Protein AF-A0A9W7AFQ3-F1 (afdb_monomer)

Foldseek 3Di:
DPDDPPPPVVVVVVVVVPPDDDDPDDDDDDDDDDDDPPPDDDDDPDDDDDDDDDDDPDDDDCDDCPDDPPPPFWKWKKKFKWKWKWWKAQFQQDQLVPVPSNVLLQVLLFQLLVVQLPFPAPKGKAWQDWQNHGPPDRDDGDRDGGIMIIIIIIGIDIDGDDDPVSVVVVVVRVVSSLVSSLVCLVVVSSLVSSLVSQVVSDDPSNVRSVPMHIDNVPTDRIDGDDIDTDPRPDPPPPDPPPPPDDDPDDDDDDDDDDDDDDDDDDDDDDPPDPPPPPVVVVVVVVVVVVVVVVVPPDDPPDDDDDD

Nearest PDB structures (foldseek):
  5i4m-assembly1_B  TM=3.375E-01  e=8.933E-02  Burkholderia vietnamiensis G4
  1z2l-assembly1_B  TM=3.544E-01  e=1.129E-01  Escherichia coli K-12
  4pxd-assembly1_B  TM=3.258E-01  e=1.129E-01  Escherichia coli K-12
  4ill-assembly1_B  TM=3.824E-01  e=5.353E+00  Saccharolobus solfataricus P2
  4ilm-assembly1_B  TM=2.603E-01  e=1.170E+00  Saccharolobus solfataricus P2

Organism: NCBI:txid2557542

Solvent-accessible surface area (backbone atoms only — not comparable to full-atom values): 19842 Å² total; per-residue (Å²): 143,87,87,78,76,75,74,69,63,59,62,64,56,59,59,66,72,75,76,78,85,82,82,92,72,95,70,93,72,94,74,89,80,82,85,80,84,79,82,78,78,87,75,87,80,84,72,84,82,76,74,86,78,86,68,84,84,74,76,84,78,86,68,82,83,72,80,74,78,75,77,78,82,54,55,47,45,42,42,40,44,33,54,37,45,44,27,34,31,68,40,59,66,68,58,41,88,40,60,65,64,42,49,53,51,52,50,23,48,35,50,4,51,50,64,34,26,76,64,91,71,58,69,47,57,44,72,45,24,54,62,82,39,49,63,86,65,71,79,75,77,57,90,46,80,62,29,39,36,32,30,33,40,38,40,49,46,78,41,74,71,84,64,78,59,57,59,53,52,47,53,49,50,54,49,46,36,51,52,30,40,52,49,20,51,74,74,44,42,34,44,52,33,29,36,48,36,17,52,73,73,33,76,72,50,32,68,38,40,72,62,41,39,70,43,65,86,64,51,54,85,57,60,84,75,52,74,56,81,65,66,79,73,69,75,77,70,76,75,76,77,75,80,92,67,83,81,90,71,82,86,80,92,83,80,93,73,92,77,85,86,82,86,83,80,83,82,83,77,89,89,80,82,78,71,74,68,64,58,55,54,56,56,49,52,53,51,50,50,56,56,51,63,69,63,70,73,71,78,82,82,78,81,80,77,93,128

Secondary structure (DSSP, 8-state):
---SSSSSHHHHHHHHTTS--------------------------------------PPP-------------PEEEEEEEEEEEEEEES-----TT-HHHHHHHHHHHHHHHHHHH---SEEEEEEEEETTEETT--------SSEEEEEEEEEEEEEES-STHHHHHHHHHHHHHHHHHHHHHHHTHHHHHHHHHHHHH-THHHHHHTT-EEEEEEEEPPP--EEE---------PPP---------PPPP-------------------SSSTTHHHHHHHHHHHHHHHHHHH-------PPP-

Mean predicted aligned error: 18.17 Å

Structure (mmCIF, N/CA/C/O backbone):
data_AF-A0A9W7AFQ3-F1
#
_entry.id   AF-A0A9W7AFQ3-F1
#
loop_
_atom_site.group_PDB
_atom_site.id
_atom_site.type_symbol
_atom_site.label_atom_id
_atom_site.label_alt_id
_atom_site.label_comp_id
_atom_site.label_asym_id
_atom_site.label_entity_id
_atom_site.label_seq_id
_atom_site.pdbx_PDB_ins_code
_atom_site.Cartn_x
_atom_site.Cartn_y
_atom_site.Cartn_z
_atom_site.occupancy
_atom_site.B_iso_or_equiv
_atom_site.auth_seq_id
_atom_site.auth_comp_id
_atom_site.auth_asym_id
_atom_site.auth_atom_id
_atom_site.pdbx_PDB_model_num
ATOM 1 N N . MET A 1 1 ? 46.287 4.941 -4.099 1.00 50.75 1 MET A N 1
ATOM 2 C CA . MET A 1 1 ? 45.241 4.095 -3.485 1.00 50.75 1 MET A CA 1
ATOM 3 C C . MET A 1 1 ? 45.452 4.069 -1.973 1.00 50.75 1 MET A C 1
ATOM 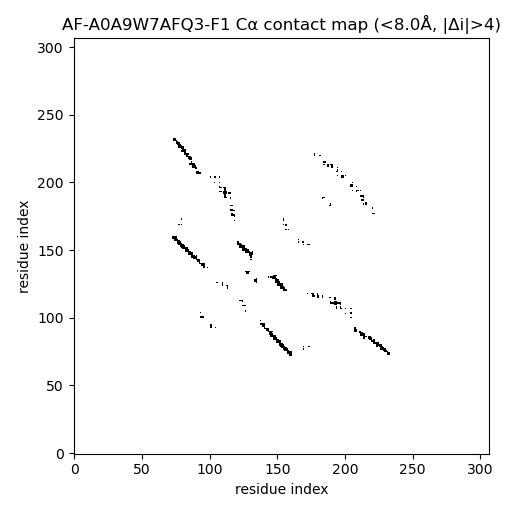5 O O . MET A 1 1 ? 46.112 3.172 -1.477 1.00 50.75 1 MET A 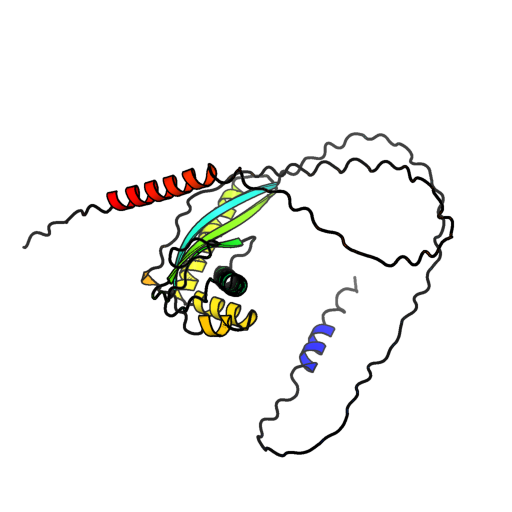O 1
ATOM 9 N N . SER A 1 2 ? 45.009 5.108 -1.258 1.00 55.31 2 SER A N 1
ATOM 10 C CA . SER A 1 2 ? 45.008 5.176 0.216 1.00 55.31 2 SER A CA 1
ATOM 11 C C . SER A 1 2 ? 44.260 6.445 0.635 1.00 55.31 2 SER A C 1
ATOM 13 O O . SER A 1 2 ? 44.888 7.467 0.892 1.00 55.31 2 SER A O 1
ATOM 15 N N . GLY A 1 3 ? 42.925 6.423 0.603 1.00 47.44 3 GLY A N 1
ATOM 16 C CA . GLY A 1 3 ? 42.141 7.625 0.920 1.00 47.44 3 GLY A CA 1
ATOM 17 C C . GLY A 1 3 ? 40.633 7.445 1.092 1.00 47.44 3 GLY A C 1
ATOM 18 O O . GLY A 1 3 ? 39.923 8.433 0.997 1.00 47.44 3 GLY A O 1
ATOM 19 N N . VAL A 1 4 ? 40.128 6.224 1.314 1.00 51.84 4 VAL A N 1
ATOM 20 C CA . VAL A 1 4 ? 38.669 5.974 1.445 1.00 51.84 4 VAL A CA 1
ATOM 21 C C . VAL A 1 4 ? 38.304 5.214 2.735 1.00 51.84 4 VAL A C 1
ATOM 23 O O . VAL A 1 4 ? 37.139 4.966 2.998 1.00 51.84 4 VAL A O 1
ATOM 26 N N . GLN A 1 5 ? 39.265 4.880 3.607 1.00 46.31 5 GLN A N 1
ATOM 27 C CA . GLN A 1 5 ? 38.970 4.150 4.858 1.00 46.31 5 GLN A CA 1
ATOM 28 C C . GLN A 1 5 ? 38.803 5.030 6.109 1.00 46.31 5 GLN A C 1
ATOM 30 O O . GLN A 1 5 ? 38.572 4.499 7.190 1.00 46.31 5 GLN A O 1
ATOM 35 N N . GLN A 1 6 ? 38.889 6.359 5.994 1.00 50.09 6 GLN A N 1
ATOM 36 C CA . GLN A 1 6 ? 38.849 7.239 7.171 1.00 50.09 6 GLN A CA 1
ATOM 37 C C . GLN A 1 6 ? 37.419 7.509 7.686 1.00 50.09 6 GLN A C 1
ATOM 39 O O . GLN A 1 6 ? 37.257 7.810 8.859 1.00 50.09 6 GLN 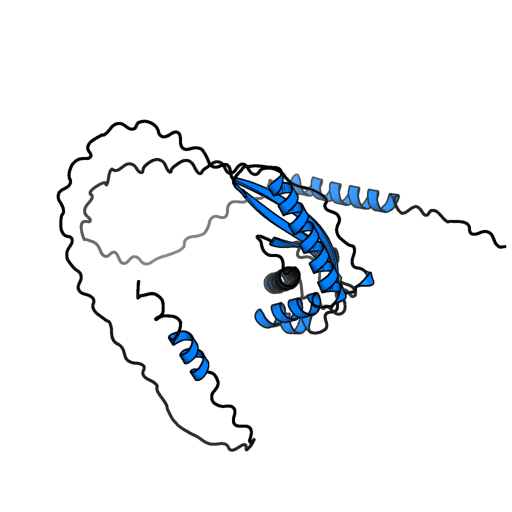A O 1
ATOM 44 N N . THR A 1 7 ? 36.376 7.366 6.861 1.00 52.00 7 THR A N 1
ATOM 45 C CA . THR A 1 7 ? 35.006 7.789 7.222 1.00 52.00 7 THR A CA 1
ATOM 46 C C . THR A 1 7 ? 34.173 6.724 7.942 1.00 52.00 7 THR A C 1
ATOM 48 O O . THR A 1 7 ? 33.121 7.041 8.487 1.00 52.00 7 THR A O 1
ATOM 51 N N . CYS A 1 8 ? 34.627 5.467 7.995 1.00 47.56 8 CYS A N 1
ATOM 52 C CA . CYS A 1 8 ? 33.878 4.393 8.663 1.00 47.56 8 CYS A CA 1
ATOM 53 C C . CYS A 1 8 ? 34.215 4.231 10.157 1.00 47.56 8 CYS A C 1
ATOM 55 O O . CYS A 1 8 ? 33.421 3.643 10.887 1.00 47.56 8 CYS A O 1
ATOM 57 N N . SER A 1 9 ? 35.345 4.764 10.640 1.00 54.25 9 SER A N 1
ATOM 58 C CA . SER A 1 9 ? 35.701 4.682 12.070 1.00 54.25 9 SER A CA 1
ATOM 59 C C . SER A 1 9 ? 34.926 5.670 12.950 1.00 54.25 9 SER A C 1
ATOM 61 O O . SER A 1 9 ? 34.730 5.394 14.132 1.00 54.25 9 SER A O 1
ATOM 63 N N . ASP A 1 10 ? 34.427 6.774 12.389 1.00 52.88 10 ASP A N 1
ATOM 64 C CA . ASP A 1 10 ? 33.802 7.844 13.182 1.00 52.88 10 ASP A CA 1
ATOM 65 C C . ASP A 1 10 ? 32.319 7.579 13.510 1.00 52.88 10 ASP A C 1
ATOM 67 O O . ASP A 1 10 ? 31.822 8.015 14.548 1.00 52.88 10 ASP A O 1
ATOM 71 N N . MET A 1 11 ? 31.618 6.764 12.714 1.00 55.41 11 MET A N 1
ATOM 72 C CA . MET A 1 11 ? 30.225 6.369 12.999 1.00 55.41 11 MET A CA 1
ATOM 73 C C . MET A 1 11 ? 30.112 5.363 14.159 1.00 55.41 11 MET A C 1
ATOM 75 O O . MET A 1 11 ? 29.107 5.342 14.870 1.00 55.41 11 MET A O 1
ATOM 79 N N . ALA A 1 12 ? 31.150 4.556 14.406 1.00 54.97 12 ALA A N 1
ATOM 80 C CA . ALA A 1 12 ? 31.179 3.630 15.540 1.00 54.97 12 ALA A CA 1
ATOM 81 C C . ALA A 1 12 ? 31.393 4.353 16.885 1.00 54.97 12 ALA A C 1
ATOM 83 O O . ALA A 1 12 ? 30.902 3.894 17.915 1.00 54.97 12 ALA A O 1
ATOM 84 N N . ALA A 1 13 ? 32.074 5.504 16.879 1.00 55.53 13 ALA A N 1
ATOM 85 C CA . ALA A 1 13 ? 32.274 6.321 18.075 1.00 55.53 13 ALA A CA 1
ATOM 86 C C . ALA A 1 13 ? 31.006 7.096 18.474 1.00 55.53 13 ALA A C 1
ATOM 88 O O . ALA A 1 13 ? 30.752 7.281 19.663 1.00 55.53 13 ALA A O 1
ATOM 89 N N . LEU A 1 14 ? 30.169 7.489 17.506 1.00 54.78 14 LEU A N 1
ATOM 90 C CA . LEU A 1 14 ? 28.941 8.239 17.785 1.00 54.78 14 LEU A CA 1
ATOM 91 C C . LEU A 1 14 ? 27.868 7.382 18.481 1.00 54.78 14 LEU A C 1
ATOM 93 O O . LEU A 1 14 ? 27.135 7.882 19.332 1.00 54.78 14 LEU A O 1
ATOM 97 N N . ARG A 1 15 ? 27.821 6.074 18.188 1.00 53.78 15 ARG A N 1
ATOM 98 C CA . ARG A 1 15 ? 26.884 5.139 18.836 1.00 53.78 15 ARG A CA 1
ATOM 99 C C . ARG A 1 15 ? 27.228 4.879 20.308 1.00 53.78 15 ARG A C 1
ATOM 101 O O . ARG A 1 15 ? 26.326 4.715 21.120 1.00 53.78 15 ARG A O 1
ATOM 108 N N . ALA A 1 16 ? 28.510 4.933 20.673 1.00 55.75 16 ALA A N 1
ATOM 109 C CA . ALA A 1 16 ? 28.955 4.750 22.056 1.00 55.75 16 ALA A CA 1
ATOM 110 C C . ALA A 1 16 ? 28.610 5.936 22.982 1.00 55.75 16 ALA A C 1
ATOM 112 O O . ALA A 1 16 ? 28.596 5.770 24.199 1.00 55.75 16 ALA A O 1
ATOM 113 N N . CYS A 1 17 ? 28.297 7.116 22.436 1.00 54.66 17 CYS A N 1
ATOM 114 C CA . CYS A 1 17 ? 27.925 8.285 23.240 1.00 54.66 17 CYS A CA 1
ATOM 115 C C . CYS A 1 17 ? 26.447 8.305 23.669 1.00 54.66 17 CYS A C 1
ATOM 117 O O . CYS A 1 17 ? 26.104 9.071 24.563 1.00 54.66 17 CYS A O 1
ATOM 119 N N . MET A 1 18 ? 25.578 7.480 23.071 1.00 58.44 18 MET A N 1
ATOM 120 C CA . MET A 1 18 ? 24.132 7.484 23.364 1.00 58.44 18 MET A CA 1
ATOM 121 C C . MET A 1 18 ? 23.670 6.321 24.263 1.00 58.44 18 MET A C 1
ATOM 123 O O . MET A 1 18 ? 22.538 6.336 24.731 1.00 58.44 18 MET A O 1
ATOM 127 N N . GLU A 1 19 ? 24.526 5.335 24.562 1.00 57.75 19 GLU A N 1
ATOM 128 C CA . GLU A 1 19 ? 24.161 4.135 25.349 1.00 57.75 19 GLU A CA 1
ATOM 129 C C . GLU A 1 19 ? 24.582 4.180 26.834 1.00 57.75 19 GLU A C 1
ATOM 131 O O . GLU A 1 19 ? 24.614 3.155 27.513 1.00 57.75 19 GLU A O 1
ATOM 136 N N . GLY A 1 20 ? 24.887 5.357 27.389 1.00 53.19 20 GLY A N 1
ATOM 137 C CA . GLY A 1 20 ? 25.374 5.481 28.766 1.00 53.19 20 GLY A CA 1
ATOM 138 C C . GLY A 1 20 ? 24.516 6.358 29.673 1.00 53.19 20 GLY A C 1
ATOM 139 O O . GLY A 1 20 ? 24.853 7.525 29.822 1.00 53.19 20 GLY A O 1
ATOM 140 N N . ALA A 1 21 ? 23.474 5.790 30.299 1.00 56.78 21 ALA A N 1
ATOM 141 C CA . ALA A 1 21 ? 23.084 6.000 31.713 1.00 56.78 21 ALA A CA 1
ATOM 142 C C . ALA A 1 21 ? 21.614 5.603 31.965 1.00 56.78 21 ALA A C 1
ATOM 144 O O . ALA A 1 21 ? 20.723 6.446 32.037 1.00 56.78 21 ALA A O 1
ATOM 145 N N . GLY A 1 22 ? 21.360 4.304 32.131 1.00 52.75 22 GLY A N 1
ATOM 146 C CA . GLY A 1 22 ? 20.159 3.809 32.802 1.00 52.75 22 GLY A CA 1
ATOM 147 C C . GLY A 1 22 ? 20.558 3.217 34.148 1.00 52.75 22 GLY A C 1
ATOM 148 O O . GLY A 1 22 ? 20.989 2.068 34.193 1.00 52.75 22 GLY A O 1
ATOM 149 N N . ASP A 1 23 ? 20.464 4.007 35.218 1.00 57.84 23 ASP A N 1
ATOM 150 C CA . ASP A 1 23 ? 20.592 3.545 36.605 1.00 57.84 23 ASP A CA 1
ATOM 151 C C . ASP A 1 23 ? 19.327 2.750 36.996 1.00 57.84 23 ASP A C 1
ATOM 153 O O . ASP A 1 23 ? 18.227 3.305 36.935 1.00 57.84 23 ASP A O 1
ATOM 157 N N . PRO A 1 24 ? 19.427 1.465 37.391 1.00 61.12 24 PRO A N 1
ATOM 158 C CA . PRO A 1 24 ? 18.269 0.634 37.707 1.00 61.12 24 PRO A CA 1
ATOM 159 C C . PRO A 1 24 ? 17.970 0.542 39.211 1.00 61.12 24 PRO A C 1
ATOM 161 O O . PRO A 1 24 ? 17.465 -0.486 39.651 1.00 61.12 24 PRO A O 1
ATOM 164 N N . ASP A 1 25 ? 18.255 1.573 40.009 1.00 55.72 25 ASP A N 1
ATOM 165 C CA . ASP A 1 25 ? 17.850 1.584 41.419 1.00 55.72 25 ASP A CA 1
ATOM 166 C C . ASP A 1 25 ? 16.997 2.811 41.735 1.00 55.72 25 ASP A C 1
ATOM 168 O O . ASP A 1 25 ? 17.459 3.942 41.881 1.00 55.72 25 ASP A O 1
ATOM 172 N N . GLY A 1 26 ? 15.692 2.555 41.824 1.00 56.16 26 GLY A N 1
ATOM 173 C CA . GLY A 1 26 ? 14.700 3.525 42.239 1.00 56.16 26 GLY A CA 1
ATOM 174 C C . GLY A 1 26 ? 14.913 3.950 43.686 1.00 56.16 26 GLY A C 1
ATOM 175 O O . GLY A 1 26 ? 14.593 3.212 44.615 1.00 56.16 26 GLY A O 1
ATOM 176 N N . THR A 1 27 ? 15.342 5.193 43.871 1.00 49.66 27 THR A N 1
ATOM 177 C CA . THR A 1 27 ? 15.095 5.953 45.095 1.00 49.66 27 THR A CA 1
ATOM 178 C C . THR A 1 27 ? 14.724 7.379 44.718 1.00 49.66 27 THR A C 1
ATOM 180 O O . THR A 1 27 ? 15.533 8.125 44.176 1.00 49.66 27 THR A O 1
ATOM 183 N N . THR A 1 28 ? 13.474 7.743 44.993 1.00 59.03 28 THR A N 1
ATOM 184 C CA . THR A 1 28 ? 12.998 9.126 45.015 1.00 59.03 28 THR A CA 1
ATOM 185 C C . THR A 1 28 ? 13.792 9.917 46.045 1.00 59.03 28 THR A C 1
ATOM 187 O O . THR A 1 28 ? 13.749 9.558 47.222 1.00 59.03 28 THR A O 1
ATOM 190 N N . ASP A 1 29 ? 14.427 11.011 45.641 1.00 41.16 29 ASP A N 1
ATOM 191 C CA . ASP A 1 29 ? 14.649 12.118 46.564 1.00 41.16 29 ASP A CA 1
ATOM 192 C C . ASP A 1 29 ? 14.631 13.451 45.817 1.00 41.16 29 ASP A C 1
ATOM 194 O O . ASP A 1 29 ? 15.338 13.678 44.833 1.00 41.16 29 ASP A O 1
ATOM 198 N N . GLU A 1 30 ? 13.745 14.321 46.284 1.00 59.12 30 GLU A N 1
ATOM 199 C CA . GLU A 1 30 ? 13.685 15.720 45.911 1.00 59.12 30 GLU A CA 1
ATOM 200 C C . GLU A 1 30 ? 14.984 16.384 46.372 1.00 59.12 30 GLU A C 1
ATOM 202 O O . GLU A 1 30 ? 15.292 16.343 47.558 1.00 59.12 30 GLU A O 1
ATOM 207 N N . THR A 1 31 ? 15.747 17.004 45.469 1.00 51.41 31 THR A N 1
ATOM 208 C CA . THR A 1 31 ? 16.372 18.331 45.645 1.00 51.41 31 THR A CA 1
ATOM 209 C C . THR A 1 31 ? 17.438 18.606 44.580 1.00 51.41 31 THR A C 1
ATOM 211 O O . THR A 1 31 ? 18.456 17.938 44.483 1.00 51.41 31 THR A O 1
ATOM 214 N N . ASN A 1 32 ? 17.223 19.703 43.851 1.00 57.34 32 ASN A N 1
ATOM 215 C CA . ASN A 1 32 ? 18.206 20.775 43.701 1.00 57.34 32 ASN A CA 1
ATOM 216 C C . ASN A 1 32 ? 19.629 20.379 43.257 1.00 57.34 32 ASN A C 1
ATOM 218 O O . ASN A 1 32 ? 20.500 20.198 44.102 1.00 57.34 32 ASN A O 1
ATOM 222 N N . PHE A 1 33 ? 19.919 20.439 41.954 1.00 44.12 33 PHE A N 1
ATOM 223 C CA . PHE A 1 33 ? 21.273 20.776 41.505 1.00 44.12 33 PHE A CA 1
ATOM 224 C C . PHE A 1 33 ? 21.257 21.616 40.222 1.00 44.12 33 PHE A C 1
ATOM 226 O O . PHE A 1 33 ? 21.091 21.138 39.107 1.00 44.12 33 PHE A O 1
ATOM 233 N N . LEU A 1 34 ? 21.353 22.919 40.471 1.00 48.75 34 LEU A N 1
ATOM 234 C CA . LEU A 1 34 ? 22.050 23.954 39.715 1.00 48.75 34 LEU A CA 1
ATOM 235 C C . LEU A 1 34 ? 22.805 23.517 38.443 1.00 48.75 34 LEU A C 1
ATOM 237 O O . LEU A 1 34 ? 23.746 22.731 38.497 1.00 48.75 34 LEU A O 1
ATOM 241 N N . THR A 1 35 ? 22.452 24.208 37.358 1.00 53.56 35 THR A N 1
ATOM 242 C CA . THR A 1 35 ? 23.383 24.898 36.450 1.00 53.56 35 THR A CA 1
ATOM 243 C C . THR A 1 35 ? 24.472 24.046 35.793 1.00 53.56 35 THR A C 1
ATOM 245 O O . THR A 1 35 ? 25.574 23.893 36.314 1.00 53.56 35 THR A O 1
ATOM 248 N N . SER A 1 36 ? 24.216 23.623 34.556 1.00 51.94 36 SER A N 1
ATOM 249 C CA . SER A 1 36 ? 25.279 23.456 33.560 1.00 51.94 36 SER A CA 1
ATOM 250 C C . SER A 1 36 ? 24.862 24.146 32.262 1.00 51.94 36 SER A C 1
ATOM 252 O O . SER A 1 36 ? 24.302 23.552 31.347 1.00 51.94 36 SER A O 1
ATOM 254 N N . GLU A 1 37 ? 25.114 25.454 32.221 1.00 56.25 37 GLU A N 1
ATOM 255 C CA . GLU A 1 37 ? 25.269 26.207 30.979 1.00 56.25 37 GLU A CA 1
ATOM 256 C C . GLU A 1 37 ? 26.449 25.586 30.220 1.00 56.25 37 GLU A C 1
ATOM 258 O O . GLU A 1 37 ? 27.612 25.818 30.547 1.00 56.25 37 GLU A O 1
ATOM 263 N N . SER A 1 38 ? 26.159 24.717 29.249 1.00 55.50 38 SER A N 1
ATOM 264 C CA . SER A 1 38 ? 27.152 24.276 28.274 1.00 55.50 38 SER A CA 1
ATOM 265 C C . SER A 1 38 ? 27.151 25.277 27.126 1.00 55.50 38 SER A C 1
ATOM 267 O O . SER A 1 38 ? 26.465 25.124 26.118 1.00 55.50 38 SER A O 1
ATOM 269 N N . GLU A 1 39 ? 27.901 26.353 27.343 1.00 55.47 39 GLU A N 1
ATOM 270 C CA . GLU A 1 39 ? 28.345 27.275 26.308 1.00 55.47 39 GLU A CA 1
ATOM 271 C C . GLU A 1 39 ? 29.263 26.498 25.349 1.00 55.47 39 GLU A C 1
ATOM 273 O O . GLU A 1 39 ? 30.439 26.266 25.642 1.00 55.47 39 GLU A O 1
ATOM 278 N N . CYS A 1 40 ? 28.729 26.034 24.216 1.00 50.19 40 CYS A N 1
ATOM 279 C CA . CYS A 1 40 ? 29.567 25.523 23.136 1.00 50.19 40 CYS A CA 1
ATOM 280 C C . CYS A 1 40 ? 30.026 26.708 22.280 1.00 50.19 40 CYS A C 1
ATOM 282 O O . CYS A 1 40 ? 29.216 27.420 21.690 1.00 50.19 40 CYS A O 1
ATOM 284 N N . LEU A 1 41 ? 31.339 26.926 22.315 1.00 48.03 41 LEU A N 1
ATOM 285 C CA . LEU A 1 41 ? 32.076 28.040 21.739 1.00 48.03 41 LEU A CA 1
ATOM 286 C C . LEU A 1 41 ? 31.770 28.311 20.260 1.00 48.03 41 LEU A C 1
ATOM 288 O O . LEU A 1 41 ? 31.839 27.422 19.412 1.00 48.03 41 LEU A O 1
ATOM 292 N N . ASP A 1 42 ? 31.628 29.604 19.979 1.00 53.16 42 ASP A N 1
ATOM 293 C CA . ASP A 1 42 ? 31.960 30.245 18.712 1.00 53.16 42 ASP A CA 1
ATOM 294 C C . ASP A 1 42 ? 33.365 29.870 18.211 1.00 53.16 42 ASP A C 1
ATOM 296 O O . ASP A 1 42 ? 34.362 30.010 18.928 1.00 53.16 42 ASP A O 1
ATOM 300 N N . ALA A 1 43 ? 33.451 29.562 16.918 1.00 59.78 43 ALA A N 1
ATOM 301 C CA . ALA A 1 43 ? 34.547 30.041 16.083 1.00 59.78 43 ALA A CA 1
ATOM 302 C C . ALA A 1 43 ? 34.062 30.194 14.627 1.00 59.78 43 ALA A C 1
ATOM 304 O O . ALA A 1 43 ? 33.867 29.184 13.943 1.00 59.78 43 ALA A O 1
ATOM 305 N N . PRO A 1 44 ? 33.899 31.423 14.101 1.00 58.62 44 PRO A N 1
ATOM 306 C CA . PRO A 1 44 ? 33.793 31.621 12.666 1.00 58.62 44 PRO A CA 1
ATOM 307 C C . PRO A 1 44 ? 35.180 31.377 12.069 1.00 58.62 44 PRO A C 1
ATOM 309 O O . PRO A 1 44 ? 36.141 32.089 12.362 1.00 58.62 44 PRO A O 1
ATOM 312 N N . THR A 1 45 ? 35.311 30.331 11.259 1.00 61.19 45 THR A N 1
ATOM 313 C CA . THR A 1 45 ? 36.531 30.132 10.476 1.00 61.19 45 THR A CA 1
ATOM 314 C C . THR A 1 45 ? 36.435 31.019 9.242 1.00 61.19 45 THR A C 1
ATOM 316 O O . THR A 1 45 ? 35.820 30.643 8.246 1.00 61.19 45 THR A O 1
ATOM 319 N N . ASP A 1 46 ? 37.027 32.211 9.335 1.00 57.84 46 ASP A N 1
ATOM 320 C CA . ASP A 1 46 ? 37.354 33.055 8.187 1.00 57.84 46 ASP A CA 1
ATOM 321 C C . ASP A 1 46 ? 38.269 32.266 7.240 1.00 57.84 46 ASP A C 1
ATOM 323 O O . ASP A 1 46 ? 39.456 32.062 7.511 1.00 57.84 46 ASP A O 1
ATOM 327 N N . ALA A 1 47 ? 37.719 31.808 6.118 1.00 65.25 47 ALA A N 1
ATOM 328 C CA . ALA A 1 47 ? 38.516 31.346 4.993 1.00 65.25 47 ALA A CA 1
ATOM 329 C C . ALA A 1 47 ? 38.922 32.561 4.134 1.00 65.25 47 ALA A C 1
ATOM 331 O O . ALA A 1 47 ? 38.080 33.417 3.844 1.00 65.25 47 ALA A O 1
ATOM 332 N N . PRO A 1 48 ? 40.192 32.663 3.703 1.00 61.38 48 PRO A N 1
ATOM 333 C CA . PRO A 1 48 ? 40.634 33.742 2.833 1.00 61.38 48 PRO A CA 1
ATOM 334 C C . PRO A 1 48 ? 39.930 33.641 1.476 1.00 61.38 48 PRO A C 1
ATOM 336 O O . PRO A 1 48 ? 39.997 32.626 0.788 1.00 61.38 48 PRO A O 1
ATOM 339 N N . THR A 1 49 ? 39.250 34.721 1.100 1.00 58.03 49 THR A N 1
ATOM 340 C CA . THR A 1 49 ? 38.751 34.943 -0.258 1.00 58.03 49 THR A CA 1
ATOM 341 C C . THR A 1 49 ? 39.949 35.187 -1.173 1.00 58.03 49 THR A C 1
ATOM 343 O O . THR A 1 49 ? 40.489 36.294 -1.206 1.00 58.03 49 THR A O 1
ATOM 346 N N . ASP A 1 50 ? 40.392 34.155 -1.890 1.00 61.69 50 ASP A N 1
ATOM 347 C CA . ASP A 1 50 ? 41.317 34.328 -3.007 1.00 61.69 50 ASP A CA 1
ATOM 348 C C . ASP A 1 50 ? 40.622 35.110 -4.132 1.00 61.69 50 ASP A C 1
ATOM 350 O O . ASP A 1 50 ? 39.475 34.852 -4.502 1.00 61.69 50 ASP A O 1
ATOM 354 N N . ALA A 1 51 ? 41.325 36.122 -4.638 1.00 65.56 51 ALA A N 1
ATOM 355 C CA . ALA A 1 51 ? 40.876 37.005 -5.704 1.00 65.56 51 ALA A CA 1
ATOM 356 C C . ALA A 1 51 ? 40.585 36.233 -7.008 1.00 65.56 51 ALA A C 1
ATOM 358 O O . ALA A 1 51 ? 41.247 35.229 -7.291 1.00 65.56 51 ALA A O 1
ATOM 359 N N . PRO A 1 52 ? 39.667 36.723 -7.863 1.00 57.97 52 PRO A N 1
ATOM 360 C CA . PRO A 1 52 ? 39.486 36.155 -9.188 1.00 57.97 52 PRO A CA 1
ATOM 361 C C . PRO A 1 52 ? 40.762 36.404 -9.997 1.00 57.97 52 PRO A C 1
ATOM 363 O O . PRO A 1 52 ? 41.151 37.543 -10.254 1.00 57.97 52 PRO A O 1
ATOM 366 N N . THR A 1 53 ? 41.448 35.328 -10.370 1.00 62.16 53 THR A N 1
ATOM 367 C CA . THR A 1 53 ? 42.503 35.406 -11.378 1.00 62.16 53 THR A CA 1
ATOM 368 C C . THR A 1 53 ? 41.817 35.520 -12.733 1.00 62.16 53 THR A C 1
ATOM 370 O O . THR A 1 53 ? 41.255 34.541 -13.221 1.00 62.16 53 THR A O 1
ATOM 373 N N . ASP A 1 54 ? 41.850 36.718 -13.319 1.00 58.25 54 ASP A N 1
ATOM 374 C CA . ASP A 1 54 ? 41.499 36.964 -14.718 1.00 58.25 54 ASP A CA 1
ATOM 375 C C . ASP A 1 54 ? 42.413 36.120 -15.619 1.00 58.25 54 ASP A C 1
ATOM 377 O O . ASP A 1 54 ? 43.560 36.479 -15.904 1.00 58.25 54 ASP A O 1
ATOM 381 N N . ALA A 1 55 ? 41.914 34.966 -16.055 1.00 64.06 55 ALA A N 1
ATOM 382 C CA . ALA A 1 55 ? 42.497 34.227 -17.161 1.00 64.06 55 ALA A CA 1
ATOM 383 C C . ALA A 1 55 ? 42.056 34.876 -18.488 1.00 64.06 55 ALA A C 1
ATOM 385 O O . ALA A 1 55 ? 40.911 35.323 -18.606 1.00 64.06 55 ALA A O 1
ATOM 386 N N . PRO A 1 56 ? 42.940 34.948 -19.497 1.00 60.31 56 PRO A N 1
ATOM 387 C CA . PRO A 1 56 ? 42.609 35.539 -20.783 1.00 60.31 56 PRO A CA 1
ATOM 388 C C . PRO A 1 56 ? 41.506 34.730 -21.468 1.00 60.31 56 PRO A C 1
ATOM 390 O O . PRO A 1 56 ? 41.590 33.512 -21.605 1.00 60.31 56 PRO A O 1
ATOM 393 N N . THR A 1 57 ? 40.471 35.439 -21.909 1.00 59.38 57 THR A N 1
ATOM 394 C CA . THR A 1 57 ? 39.454 34.931 -22.826 1.00 59.38 57 THR A CA 1
ATOM 395 C C . THR A 1 57 ? 40.113 34.628 -24.169 1.00 59.38 57 THR A C 1
ATOM 397 O O . THR A 1 57 ? 40.232 35.509 -25.022 1.00 59.38 57 THR A O 1
ATOM 400 N N . ASP A 1 58 ? 40.556 33.389 -24.361 1.00 63.66 58 ASP A N 1
ATOM 401 C CA . ASP A 1 58 ? 40.804 32.870 -25.700 1.00 63.66 58 ASP A CA 1
ATOM 402 C C . ASP A 1 58 ? 39.451 32.712 -26.404 1.00 63.66 58 ASP A C 1
ATOM 404 O O . ASP A 1 58 ? 38.522 32.076 -25.903 1.00 63.66 58 ASP A O 1
ATOM 408 N N . ALA A 1 59 ? 39.321 33.376 -27.552 1.00 67.38 59 ALA A N 1
ATOM 409 C CA . ALA A 1 59 ? 38.130 33.322 -28.383 1.00 67.38 59 ALA A CA 1
ATOM 410 C C . ALA A 1 59 ? 37.819 31.864 -28.774 1.00 67.38 59 ALA A C 1
ATOM 412 O O . ALA A 1 59 ? 38.747 31.113 -29.095 1.00 67.38 59 ALA A O 1
ATOM 413 N N . PRO A 1 60 ? 36.538 31.456 -28.800 1.00 60.91 60 PRO A N 1
ATOM 414 C CA . PRO A 1 60 ? 36.179 30.101 -29.178 1.00 60.91 60 PRO A CA 1
ATOM 415 C C . PRO A 1 60 ? 36.609 29.867 -30.625 1.00 60.91 60 PRO A C 1
ATOM 417 O O . PRO A 1 60 ? 36.146 30.526 -31.560 1.00 60.91 60 PRO A O 1
ATOM 420 N N . THR A 1 61 ? 37.531 28.926 -30.806 1.00 63.38 61 THR A N 1
ATOM 421 C CA . THR A 1 61 ? 37.814 28.367 -32.122 1.00 63.38 61 THR A CA 1
ATOM 422 C C . THR A 1 61 ? 36.599 27.530 -32.497 1.00 63.38 61 THR A C 1
ATOM 424 O O . THR A 1 61 ? 36.374 26.478 -31.907 1.00 63.38 61 THR A O 1
ATOM 427 N N . LEU A 1 62 ? 35.804 28.029 -33.448 1.00 61.25 62 LEU A N 1
ATOM 428 C CA . LEU A 1 62 ? 34.741 27.296 -34.140 1.00 61.25 62 LEU A CA 1
ATOM 429 C C . LEU A 1 62 ? 35.374 26.130 -34.918 1.00 61.25 62 LEU A C 1
ATOM 431 O O . LEU A 1 62 ? 35.633 26.233 -36.118 1.00 61.25 62 LEU A O 1
ATOM 435 N N . ALA A 1 63 ? 35.704 25.050 -34.213 1.00 57.81 63 ALA A N 1
ATOM 436 C CA . ALA A 1 63 ? 35.925 23.750 -34.819 1.00 57.81 63 ALA A CA 1
ATOM 437 C C . ALA A 1 63 ? 34.551 23.182 -35.188 1.00 57.81 63 ALA A C 1
ATOM 439 O O . ALA A 1 63 ? 33.603 23.324 -34.422 1.00 57.81 63 ALA A O 1
ATOM 440 N N . GLY A 1 64 ? 34.447 22.650 -36.405 1.00 56.41 64 GLY A N 1
ATOM 441 C CA . GLY A 1 64 ? 33.196 22.207 -37.004 1.00 56.41 64 GLY A CA 1
ATOM 442 C C . GLY A 1 64 ? 32.431 21.249 -36.102 1.00 56.41 64 GLY A C 1
ATOM 443 O O . GLY A 1 64 ? 32.968 20.234 -35.673 1.00 56.41 64 GLY A O 1
ATOM 444 N N . ASP A 1 65 ? 31.182 21.620 -35.859 1.00 57.12 65 ASP A N 1
ATOM 445 C CA . ASP A 1 65 ? 30.118 20.775 -35.343 1.00 57.12 65 ASP A CA 1
ATOM 446 C C . ASP A 1 65 ? 29.801 19.728 -36.425 1.00 57.12 65 ASP A C 1
ATOM 448 O O . ASP A 1 65 ? 28.977 19.940 -37.319 1.00 57.12 65 ASP A O 1
ATOM 452 N N . GLU A 1 66 ? 30.591 18.654 -36.460 1.00 60.53 66 GLU A N 1
ATOM 453 C CA . GLU A 1 66 ? 30.192 17.428 -37.142 1.00 60.53 66 GLU A CA 1
ATOM 454 C C . GLU A 1 66 ? 29.136 16.798 -36.243 1.00 60.53 66 GLU A C 1
ATOM 456 O O . GLU A 1 66 ? 29.482 16.266 -35.196 1.00 60.53 66 GLU A O 1
ATOM 461 N N . GLY A 1 67 ? 27.863 16.963 -36.622 1.00 59.28 67 GLY A N 1
ATOM 462 C CA . GLY A 1 67 ? 26.712 16.516 -35.846 1.00 59.28 67 GLY A CA 1
ATOM 463 C C . GLY A 1 67 ? 26.878 15.075 -35.386 1.00 59.28 67 GLY A C 1
ATOM 464 O O . GLY A 1 67 ? 26.715 14.142 -36.174 1.00 59.28 67 GLY A O 1
ATOM 465 N N . GLU A 1 68 ? 27.223 14.920 -34.112 1.00 66.56 68 GLU A N 1
ATOM 466 C CA . GLU A 1 68 ? 27.032 13.682 -33.382 1.00 66.56 68 GLU A CA 1
ATOM 467 C C . GLU A 1 68 ? 25.517 13.467 -33.372 1.00 66.56 68 GLU A C 1
ATOM 469 O O . GLU A 1 68 ? 24.763 14.250 -32.795 1.00 66.56 68 GLU A O 1
ATOM 474 N N . GLU A 1 69 ? 25.054 12.476 -34.136 1.00 67.44 69 GLU A N 1
ATOM 475 C CA . GLU A 1 69 ? 23.701 11.955 -33.989 1.00 67.44 69 GLU A CA 1
ATOM 476 C C . GLU A 1 69 ? 23.648 11.371 -32.573 1.00 67.44 69 GLU A C 1
ATOM 478 O O . GLU A 1 69 ? 24.103 10.251 -32.347 1.00 67.44 69 GLU A O 1
ATOM 483 N N . GLU A 1 70 ? 23.213 12.180 -31.601 1.00 70.38 70 GLU A N 1
ATOM 484 C CA . GLU A 1 70 ? 22.886 11.703 -30.261 1.00 70.38 70 GLU A CA 1
ATOM 485 C C . GLU A 1 70 ? 21.825 10.615 -30.447 1.00 70.38 70 GLU A C 1
ATOM 487 O O . GLU A 1 70 ? 20.696 10.891 -30.859 1.00 70.38 70 GLU A O 1
ATOM 492 N N . GLU A 1 71 ? 22.217 9.355 -30.242 1.00 71.06 71 GLU A N 1
ATOM 493 C CA . GLU A 1 71 ? 21.262 8.259 -30.152 1.00 71.06 71 GLU A CA 1
ATOM 494 C C . GLU A 1 71 ? 20.358 8.581 -28.959 1.00 71.06 71 GLU A C 1
ATOM 496 O O . GLU A 1 71 ? 20.792 8.535 -27.810 1.00 71.06 71 GLU A O 1
ATOM 501 N N . GLU A 1 72 ? 19.120 8.997 -29.236 1.00 68.56 72 GLU A N 1
ATOM 502 C CA . GLU A 1 72 ? 18.140 9.272 -28.193 1.00 68.56 72 GLU A CA 1
ATOM 503 C C . GLU A 1 72 ? 17.863 7.960 -27.446 1.00 68.56 72 GLU A C 1
ATOM 505 O O . GLU A 1 72 ? 17.202 7.051 -27.958 1.00 68.56 72 GLU A O 1
ATOM 510 N N . GLU A 1 73 ? 18.409 7.845 -26.235 1.00 69.31 73 GLU A N 1
ATOM 511 C CA . GLU A 1 73 ? 18.125 6.746 -25.320 1.00 69.31 73 GLU A CA 1
ATOM 512 C C . GLU A 1 73 ? 16.646 6.815 -24.929 1.00 69.31 73 GLU A C 1
ATOM 514 O O . GLU A 1 73 ? 16.224 7.556 -24.039 1.00 69.31 73 GLU A O 1
ATOM 519 N N . THR A 1 74 ? 15.822 6.049 -25.639 1.00 69.12 74 THR A N 1
ATOM 520 C CA . THR A 1 74 ? 14.419 5.886 -25.268 1.00 69.12 74 THR A CA 1
ATOM 521 C C . THR A 1 74 ? 14.354 5.053 -23.990 1.00 69.12 74 THR A C 1
ATOM 523 O O . THR A 1 74 ? 14.851 3.930 -23.913 1.00 69.12 74 THR A O 1
ATOM 526 N N . THR A 1 75 ? 13.775 5.631 -22.944 1.00 76.81 75 THR A N 1
ATOM 527 C CA . THR A 1 75 ? 13.483 4.922 -21.699 1.00 76.81 75 THR A CA 1
ATOM 528 C C . THR A 1 75 ? 12.010 4.553 -21.714 1.00 76.81 75 THR A C 1
ATOM 530 O O . THR A 1 75 ? 11.156 5.434 -21.812 1.00 76.81 75 THR A O 1
ATOM 533 N N . THR A 1 76 ? 11.695 3.264 -21.617 1.00 75.50 76 THR A N 1
ATOM 534 C CA . THR A 1 76 ? 10.305 2.808 -21.525 1.00 75.50 76 THR A CA 1
ATOM 535 C C . THR A 1 76 ? 9.944 2.605 -20.060 1.00 75.50 76 THR A C 1
ATOM 537 O O . THR A 1 76 ? 10.613 1.866 -19.335 1.00 75.50 76 THR A O 1
ATOM 540 N N . VAL A 1 77 ? 8.867 3.257 -19.620 1.00 80.44 77 VAL A N 1
ATOM 541 C CA . VAL A 1 77 ? 8.305 3.085 -18.277 1.00 80.44 77 VAL A CA 1
ATOM 542 C C . VAL A 1 77 ? 7.068 2.203 -18.374 1.00 80.44 77 VAL A C 1
ATOM 544 O O . VAL A 1 77 ? 6.079 2.570 -19.007 1.00 80.44 77 VAL A O 1
ATOM 547 N N . TYR A 1 78 ? 7.112 1.045 -17.723 1.00 77.44 78 TYR A N 1
ATOM 548 C CA . TYR A 1 78 ? 5.963 0.158 -17.585 1.00 77.44 78 TYR A CA 1
ATOM 549 C C . TYR A 1 78 ? 5.277 0.423 -16.253 1.00 77.44 78 TYR A C 1
ATOM 551 O O . TYR A 1 78 ? 5.923 0.374 -15.206 1.00 77.44 78 TYR A O 1
ATOM 559 N N . VAL A 1 79 ? 3.964 0.658 -16.291 1.00 80.56 79 VAL A N 1
ATOM 560 C CA . VAL A 1 79 ? 3.147 0.837 -15.088 1.00 80.56 79 VAL A CA 1
ATOM 561 C C . VAL A 1 79 ? 2.148 -0.310 -14.990 1.00 80.56 79 VAL A C 1
ATOM 563 O O . VAL A 1 79 ? 1.251 -0.440 -15.825 1.00 80.56 79 VAL A O 1
ATOM 566 N N . ALA A 1 80 ? 2.302 -1.143 -13.961 1.00 80.62 80 ALA A N 1
ATOM 567 C CA . ALA A 1 80 ? 1.331 -2.174 -13.608 1.00 80.62 80 ALA A CA 1
ATOM 568 C C . ALA A 1 80 ? 0.491 -1.703 -12.418 1.00 80.62 80 ALA A C 1
ATOM 570 O O . ALA A 1 80 ? 1.043 -1.232 -11.423 1.00 80.62 80 ALA A O 1
ATOM 571 N N . THR A 1 81 ? -0.833 -1.835 -12.528 1.00 83.25 81 THR A N 1
ATOM 572 C CA . THR A 1 81 ? -1.776 -1.503 -11.451 1.00 83.25 81 THR A CA 1
ATOM 573 C C . THR A 1 81 ? -2.497 -2.763 -10.995 1.00 83.25 81 THR A C 1
ATOM 575 O O . THR A 1 81 ? -3.116 -3.457 -11.802 1.00 83.25 81 THR A O 1
ATOM 578 N N . ILE A 1 82 ? -2.397 -3.062 -9.703 1.00 83.94 82 ILE A N 1
ATOM 579 C CA . ILE A 1 82 ? -2.904 -4.296 -9.104 1.00 83.94 82 ILE A CA 1
ATOM 580 C C . ILE A 1 82 ? -3.961 -3.919 -8.052 1.00 83.94 82 ILE A C 1
ATOM 582 O O . ILE A 1 82 ? -3.588 -3.406 -6.992 1.00 83.94 82 ILE A O 1
ATOM 586 N N . PRO A 1 83 ? -5.265 -4.119 -8.323 1.00 83.56 83 PRO A N 1
ATOM 587 C CA . PRO A 1 83 ? -6.320 -3.828 -7.360 1.00 83.56 83 PRO A CA 1
ATOM 588 C C . PRO A 1 83 ? -6.345 -4.892 -6.261 1.00 83.56 83 PRO A C 1
ATOM 590 O O . PRO A 1 83 ? -6.500 -6.076 -6.548 1.00 83.56 83 PRO A O 1
ATOM 593 N N . ALA A 1 84 ? -6.235 -4.473 -5.005 1.00 86.06 84 ALA A N 1
ATOM 594 C CA . ALA A 1 84 ? -6.276 -5.338 -3.834 1.00 86.06 84 ALA A CA 1
ATOM 595 C C . ALA A 1 84 ? -7.237 -4.786 -2.773 1.00 86.06 84 ALA A C 1
ATOM 597 O O . ALA A 1 84 ? -7.500 -3.583 -2.705 1.00 86.06 84 ALA A O 1
ATOM 598 N N . ALA A 1 85 ? -7.754 -5.680 -1.931 1.00 87.25 85 ALA A N 1
ATOM 599 C CA . ALA A 1 85 ? -8.602 -5.321 -0.803 1.00 87.25 85 ALA A CA 1
ATOM 600 C C . ALA A 1 85 ? -8.172 -6.082 0.456 1.00 87.25 85 ALA A C 1
ATOM 602 O O . ALA A 1 85 ? -7.947 -7.294 0.420 1.00 87.25 85 ALA A O 1
ATOM 603 N N . ILE A 1 86 ? -8.074 -5.366 1.576 1.00 88.81 86 ILE A N 1
ATOM 604 C CA . ILE A 1 86 ? -7.863 -5.945 2.909 1.00 88.81 86 ILE A CA 1
ATOM 605 C C . ILE A 1 86 ? -8.998 -5.510 3.828 1.00 88.81 86 ILE A C 1
ATOM 607 O O . ILE A 1 86 ? -9.438 -4.366 3.780 1.00 88.81 86 ILE A O 1
ATOM 611 N N . THR A 1 87 ? -9.465 -6.404 4.696 1.00 88.31 87 THR A N 1
ATOM 612 C CA . THR A 1 87 ? -10.425 -6.034 5.741 1.00 88.31 87 THR A CA 1
ATOM 613 C C . THR A 1 87 ? -9.685 -5.846 7.056 1.00 88.31 87 THR A C 1
ATOM 615 O O . THR A 1 87 ? -9.017 -6.759 7.539 1.00 88.31 87 THR A O 1
ATOM 618 N N . LEU A 1 88 ? -9.801 -4.650 7.628 1.00 87.31 88 LEU A N 1
ATOM 619 C CA . LEU A 1 88 ? -9.252 -4.296 8.929 1.00 87.31 88 LEU A CA 1
ATOM 620 C C . LEU A 1 88 ? -10.356 -4.372 9.986 1.00 87.31 88 LEU A C 1
ATOM 622 O O . LEU A 1 88 ? -11.412 -3.740 9.881 1.00 87.31 88 LEU A O 1
ATOM 626 N N . GLU A 1 89 ? -10.110 -5.146 11.031 1.00 87.12 89 GLU A N 1
ATOM 627 C CA . GLU A 1 89 ? -10.965 -5.228 12.206 1.00 87.12 89 GLU A CA 1
ATOM 628 C C . GLU A 1 89 ? -10.438 -4.324 13.323 1.00 87.12 89 GLU A C 1
ATOM 630 O O . GLU A 1 89 ? -9.253 -3.997 13.381 1.00 87.12 89 GLU A O 1
ATOM 635 N N . ASN A 1 90 ? -11.345 -3.925 14.220 1.00 85.00 90 ASN A N 1
ATOM 636 C CA . ASN A 1 90 ? -11.057 -3.100 15.401 1.00 85.00 90 ASN A CA 1
ATOM 637 C C . ASN A 1 90 ? -10.420 -1.730 15.106 1.00 85.00 90 ASN A C 1
ATOM 639 O O . ASN A 1 90 ? -9.862 -1.104 16.000 1.00 85.00 90 ASN A O 1
ATOM 643 N N . LEU A 1 91 ? -10.543 -1.236 13.873 1.00 84.12 91 LEU A N 1
ATOM 644 C CA . LEU A 1 91 ? -10.041 0.079 13.499 1.00 84.12 91 LEU A CA 1
ATOM 645 C C . LEU A 1 91 ? -11.098 1.161 13.745 1.00 84.12 91 LEU A C 1
ATOM 647 O O . LEU A 1 91 ? -12.177 1.139 13.147 1.00 84.12 91 LEU A O 1
ATOM 651 N N . GLU A 1 92 ? -10.795 2.133 14.604 1.00 81.44 92 GLU A N 1
ATOM 652 C CA . GLU A 1 92 ? -11.622 3.335 14.740 1.00 81.44 92 GLU A CA 1
ATOM 653 C C . GLU A 1 92 ? -11.170 4.389 13.722 1.00 81.44 92 GLU A C 1
ATOM 655 O O . GLU A 1 92 ? -10.172 5.070 13.919 1.00 81.44 92 GLU A O 1
ATOM 660 N N . VAL A 1 93 ? -11.910 4.540 12.619 1.00 80.81 93 VAL A N 1
ATOM 661 C CA . VAL A 1 93 ? -11.606 5.577 11.618 1.00 80.81 93 VAL A CA 1
ATOM 662 C C . VAL A 1 93 ? -11.731 6.968 12.262 1.00 80.81 93 VAL A C 1
ATOM 664 O O . VAL A 1 93 ? -12.782 7.248 12.859 1.00 80.81 93 VAL A O 1
ATOM 667 N N . PRO A 1 94 ? -10.706 7.837 12.145 1.00 77.00 94 PRO A N 1
ATOM 668 C CA . PRO A 1 94 ? -10.763 9.188 12.689 1.00 77.00 94 PRO A CA 1
ATOM 669 C C . PRO A 1 94 ? -11.877 10.018 12.041 1.00 77.00 94 PRO A C 1
ATOM 671 O O . PRO A 1 94 ? -12.418 9.681 10.984 1.00 77.00 94 PRO A O 1
ATOM 674 N N . ASP A 1 95 ? -12.245 11.116 12.702 1.00 76.00 95 ASP A N 1
ATOM 675 C CA . ASP A 1 95 ? -13.272 12.026 12.199 1.00 76.00 95 ASP A CA 1
ATOM 676 C C . ASP A 1 95 ? -12.842 12.612 10.844 1.00 76.00 95 ASP A C 1
ATOM 678 O O . ASP A 1 95 ? -11.874 13.362 10.760 1.00 76.00 95 ASP A O 1
ATOM 682 N N . VAL A 1 96 ? -13.585 12.304 9.778 1.00 69.44 96 VAL A N 1
ATOM 683 C CA . VAL A 1 96 ? -13.271 12.778 8.417 1.00 69.44 96 VAL A CA 1
ATOM 684 C C . VAL A 1 96 ? -13.506 14.281 8.238 1.00 69.44 96 VAL A C 1
ATOM 686 O O . VAL A 1 96 ? -13.242 14.821 7.164 1.00 69.44 96 VAL A O 1
ATOM 689 N N . ALA A 1 97 ? -14.067 14.965 9.244 1.00 74.69 97 ALA A N 1
ATOM 690 C CA . ALA A 1 97 ? -14.131 16.421 9.265 1.00 74.69 97 ALA A CA 1
ATOM 691 C C . ALA A 1 97 ? -12.745 17.052 9.450 1.00 74.69 97 ALA A C 1
ATOM 693 O O . ALA A 1 97 ? -12.548 18.191 9.023 1.00 74.69 97 ALA A O 1
ATOM 694 N N . ASP A 1 98 ? -11.806 16.320 10.051 1.00 82.25 98 ASP A N 1
ATOM 695 C CA . ASP A 1 98 ? -10.411 16.715 10.124 1.00 82.25 98 ASP A CA 1
ATOM 696 C C . ASP A 1 98 ? -9.626 16.092 8.963 1.00 82.25 98 ASP A C 1
ATOM 698 O O . ASP A 1 98 ? -9.246 14.920 8.970 1.00 82.25 98 ASP A O 1
ATOM 702 N N . VAL A 1 99 ? -9.426 16.902 7.924 1.00 80.38 99 VAL A N 1
ATOM 703 C CA . VAL A 1 99 ? -8.734 16.493 6.697 1.00 80.38 99 VAL A CA 1
ATOM 704 C C . VAL A 1 99 ? -7.277 16.133 6.978 1.00 80.38 99 VAL A C 1
ATOM 706 O O . VAL A 1 99 ? -6.760 15.230 6.327 1.00 80.38 99 VAL A O 1
ATOM 709 N N . GLU A 1 100 ? -6.626 16.804 7.930 1.00 86.12 100 GLU A N 1
ATOM 710 C CA . GLU A 1 100 ? -5.223 16.551 8.274 1.00 86.12 100 GLU A CA 1
ATOM 711 C C . GLU A 1 100 ? -5.097 15.186 8.952 1.00 86.12 100 GLU A C 1
ATOM 713 O O . GLU A 1 100 ? -4.389 14.320 8.445 1.00 86.12 100 GLU A O 1
ATOM 718 N N . THR A 1 101 ? -5.916 14.929 9.977 1.00 84.88 101 THR A N 1
ATOM 719 C CA . THR A 1 101 ? -5.960 13.622 10.654 1.00 84.88 101 THR A CA 1
ATOM 720 C C . THR A 1 101 ? -6.341 12.479 9.700 1.00 84.88 101 THR A C 1
ATOM 722 O O . THR A 1 101 ? -5.760 11.395 9.766 1.00 84.88 101 THR A O 1
ATOM 725 N N . PHE A 1 102 ? -7.294 12.686 8.781 1.00 84.94 102 PHE A N 1
ATOM 726 C CA . PHE A 1 102 ? -7.638 11.657 7.791 1.00 84.94 102 PHE A CA 1
ATOM 727 C C . PHE A 1 102 ? -6.518 11.423 6.765 1.00 84.94 102 PHE A C 1
ATOM 729 O O . PHE A 1 102 ? -6.283 10.282 6.372 1.00 84.94 102 PHE A O 1
ATOM 736 N N . THR A 1 103 ? -5.819 12.479 6.341 1.00 87.19 103 THR A N 1
ATOM 737 C CA . THR A 1 103 ? -4.667 12.357 5.431 1.00 87.19 103 THR A CA 1
ATOM 738 C C . THR A 1 103 ? -3.541 11.584 6.109 1.00 87.19 103 THR A C 1
ATOM 740 O O . THR A 1 103 ? -3.050 10.616 5.541 1.00 87.19 103 THR A O 1
ATOM 743 N N . ASP A 1 104 ? -3.227 11.913 7.362 1.00 89.19 104 ASP A N 1
ATOM 744 C CA . ASP A 1 104 ? -2.233 11.189 8.156 1.00 89.19 104 ASP A CA 1
ATOM 745 C C . ASP A 1 104 ? -2.602 9.712 8.347 1.00 89.19 104 ASP A C 1
ATOM 747 O O . ASP A 1 104 ? -1.740 8.838 8.278 1.00 89.19 104 ASP A O 1
ATOM 751 N N . PHE A 1 105 ? -3.888 9.409 8.538 1.00 88.38 105 PHE A N 1
ATOM 752 C CA . PHE A 1 105 ? -4.385 8.035 8.596 1.00 88.38 105 PHE A CA 1
ATOM 753 C C . PHE A 1 105 ? -4.160 7.274 7.277 1.00 88.38 105 PHE A C 1
ATOM 755 O O . PHE A 1 105 ? -3.717 6.124 7.297 1.00 88.38 105 PHE A O 1
ATOM 762 N N . VAL A 1 106 ? -4.442 7.903 6.131 1.00 90.38 106 VAL A N 1
ATOM 763 C CA . VAL A 1 106 ? -4.200 7.318 4.800 1.00 90.38 106 VAL A CA 1
ATOM 764 C C . VAL A 1 106 ? -2.702 7.120 4.556 1.00 90.38 106 VAL A C 1
ATOM 766 O O . VAL A 1 106 ? -2.316 6.061 4.064 1.00 90.38 106 VAL A O 1
ATOM 769 N N . ASP A 1 107 ? -1.864 8.080 4.949 1.00 91.56 107 ASP A N 1
ATOM 770 C CA . ASP A 1 107 ? -0.404 7.999 4.828 1.00 91.56 107 ASP A CA 1
ATOM 771 C C . ASP A 1 107 ? 0.169 6.837 5.652 1.00 91.56 107 ASP A C 1
ATOM 773 O O . ASP A 1 107 ? 1.023 6.092 5.167 1.00 91.56 107 ASP A O 1
ATOM 777 N N . VAL A 1 108 ? -0.320 6.638 6.882 1.00 91.44 108 VAL A N 1
ATOM 778 C CA . VAL A 1 108 ? 0.077 5.509 7.742 1.00 91.44 108 VAL A CA 1
ATOM 779 C C . VAL A 1 108 ? -0.288 4.173 7.098 1.00 91.44 108 VAL A C 1
ATOM 781 O O . VAL A 1 108 ? 0.547 3.269 7.053 1.00 91.44 108 VAL A O 1
ATOM 784 N N . LEU A 1 109 ? -1.504 4.046 6.557 1.00 90.81 109 LEU A N 1
ATOM 785 C CA . LEU A 1 109 ? -1.921 2.835 5.848 1.00 90.81 109 LEU A CA 1
ATOM 786 C C . LEU A 1 109 ? -1.063 2.582 4.600 1.00 90.81 109 LEU A C 1
ATOM 788 O O . LEU A 1 109 ? -0.610 1.458 4.399 1.00 90.81 109 LEU A O 1
ATOM 792 N N . GLN A 1 110 ? -0.809 3.609 3.781 1.00 93.06 110 GLN A N 1
ATOM 793 C CA . GLN A 1 110 ? 0.039 3.483 2.590 1.00 93.06 110 GLN A CA 1
ATOM 794 C C . GLN A 1 110 ? 1.460 3.057 2.957 1.00 93.06 110 GLN A C 1
ATOM 796 O O . GLN A 1 110 ? 1.992 2.133 2.347 1.00 93.06 110 GLN A O 1
ATOM 801 N N . THR A 1 111 ? 2.042 3.680 3.982 1.00 93.12 111 THR A N 1
ATOM 802 C CA . THR A 1 111 ? 3.403 3.390 4.450 1.00 93.12 111 THR A CA 1
ATOM 803 C C . THR A 1 111 ? 3.509 1.969 5.001 1.00 93.12 111 THR A C 1
ATOM 805 O O . THR A 1 111 ? 4.407 1.232 4.605 1.00 93.12 111 THR A O 1
ATOM 808 N N . GLY A 1 112 ? 2.569 1.547 5.855 1.00 91.06 112 GLY A N 1
ATOM 809 C CA . GLY A 1 112 ? 2.573 0.201 6.433 1.00 91.06 112 GLY A CA 1
ATOM 810 C C . GLY A 1 112 ? 2.362 -0.902 5.391 1.00 91.06 112 GLY A C 1
ATOM 811 O O . GLY A 1 112 ? 3.066 -1.913 5.406 1.00 91.06 112 GLY A O 1
ATOM 812 N N . ILE A 1 113 ? 1.438 -0.707 4.442 1.00 91.19 113 ILE A N 1
ATOM 813 C CA . ILE A 1 113 ? 1.225 -1.666 3.345 1.00 91.19 113 ILE A CA 1
ATOM 814 C C . ILE A 1 113 ? 2.466 -1.722 2.450 1.00 91.19 113 ILE A C 1
ATOM 816 O O . ILE A 1 113 ? 2.919 -2.814 2.125 1.00 91.19 113 ILE A O 1
ATOM 820 N N . LEU A 1 114 ? 3.047 -0.572 2.091 1.00 92.44 114 LEU A N 1
ATOM 821 C CA . LEU A 1 114 ? 4.244 -0.519 1.251 1.00 92.44 114 LEU A CA 1
ATOM 822 C C . LEU A 1 114 ? 5.441 -1.218 1.913 1.00 92.44 114 LEU A C 1
ATOM 824 O O . LEU A 1 114 ? 6.120 -2.001 1.252 1.00 92.44 114 LEU A O 1
ATOM 828 N N . ALA A 1 115 ? 5.661 -1.001 3.213 1.00 92.31 115 ALA A N 1
ATOM 829 C CA . ALA A 1 115 ? 6.708 -1.682 3.977 1.00 92.31 115 ALA A CA 1
ATOM 830 C C . ALA A 1 115 ? 6.515 -3.209 4.007 1.00 92.31 115 ALA A C 1
ATOM 832 O O . ALA A 1 115 ? 7.486 -3.959 3.964 1.00 92.31 115 ALA A O 1
ATOM 833 N N . SER A 1 116 ? 5.262 -3.672 3.997 1.00 90.06 116 SER A N 1
ATOM 834 C CA . SER A 1 116 ? 4.925 -5.102 4.011 1.00 90.06 116 SER A CA 1
ATOM 835 C C . SER A 1 116 ? 5.180 -5.818 2.685 1.00 90.06 116 SER A C 1
ATOM 837 O O . SER A 1 116 ? 5.252 -7.044 2.664 1.00 90.06 116 SER A O 1
ATOM 839 N N . LEU A 1 117 ? 5.280 -5.083 1.572 1.00 89.31 117 LEU A N 1
ATOM 840 C CA . LEU A 1 117 ? 5.501 -5.684 0.258 1.00 89.31 117 LEU A CA 1
ATOM 841 C C . LEU A 1 117 ? 6.939 -6.197 0.089 1.00 89.31 117 LEU A C 1
ATOM 843 O O . LEU A 1 117 ? 7.139 -7.102 -0.711 1.00 89.31 117 LEU A O 1
ATOM 847 N N . ASP A 1 118 ? 7.926 -5.649 0.809 1.00 90.19 118 ASP A N 1
ATOM 848 C CA . ASP A 1 118 ? 9.357 -6.016 0.717 1.00 90.19 118 ASP A CA 1
ATOM 849 C C . ASP A 1 118 ? 9.862 -6.199 -0.734 1.00 90.19 118 ASP A C 1
ATOM 851 O O . ASP A 1 118 ? 10.603 -7.126 -1.067 1.00 90.19 118 ASP A O 1
ATOM 855 N N . VAL A 1 119 ? 9.398 -5.343 -1.650 1.00 85.38 119 VAL A N 1
ATOM 856 C CA . VAL A 1 119 ? 9.796 -5.394 -3.063 1.00 85.38 119 VAL A CA 1
ATOM 857 C C . VAL A 1 119 ? 10.892 -4.371 -3.308 1.00 85.38 119 VAL A C 1
ATOM 859 O O . VAL A 1 119 ? 10.776 -3.202 -2.944 1.00 85.38 119 VAL A O 1
ATOM 862 N N . THR A 1 120 ? 11.957 -4.796 -3.980 1.00 84.06 120 THR A N 1
ATOM 863 C CA . THR A 1 120 ? 12.981 -3.886 -4.487 1.00 84.06 120 THR A CA 1
ATOM 864 C C . THR A 1 120 ? 12.492 -3.234 -5.784 1.00 84.06 120 THR A C 1
ATOM 866 O O . THR A 1 120 ? 12.175 -3.920 -6.752 1.00 84.06 120 THR A O 1
ATOM 869 N N . GLY A 1 121 ? 12.417 -1.902 -5.824 1.00 84.06 121 GLY A N 1
ATOM 870 C CA . GLY A 1 121 ? 12.008 -1.157 -7.021 1.00 84.06 121 GLY A CA 1
ATOM 871 C C . GLY A 1 121 ? 11.194 0.096 -6.708 1.00 84.06 121 GLY A C 1
ATOM 872 O O . GLY A 1 121 ? 11.000 0.445 -5.545 1.00 84.06 121 GLY A O 1
ATOM 873 N N . ASP A 1 122 ? 10.720 0.771 -7.757 1.00 87.19 122 ASP A N 1
ATOM 874 C CA . ASP A 1 122 ? 9.780 1.892 -7.642 1.00 87.19 122 ASP A CA 1
ATOM 875 C C . ASP A 1 122 ? 8.351 1.334 -7.539 1.00 87.19 122 ASP A C 1
ATOM 877 O O . ASP A 1 122 ? 7.625 1.178 -8.525 1.00 87.19 122 ASP A O 1
ATOM 881 N N . VAL A 1 123 ? 7.994 0.926 -6.321 1.00 88.38 123 VAL A N 1
ATOM 882 C CA . VAL A 1 123 ? 6.662 0.431 -5.972 1.00 88.38 123 VAL A CA 1
ATOM 883 C C . VAL A 1 123 ? 5.955 1.489 -5.139 1.00 88.38 123 VAL A C 1
ATOM 885 O O . VAL A 1 123 ? 6.482 1.978 -4.144 1.00 88.38 123 VAL A O 1
ATOM 888 N N . GLY A 1 124 ? 4.740 1.835 -5.546 1.00 89.94 124 GLY A N 1
ATOM 889 C CA . GLY A 1 124 ? 3.837 2.707 -4.813 1.00 89.94 124 GLY A CA 1
ATOM 890 C C . GLY A 1 124 ? 2.569 1.969 -4.405 1.00 89.94 124 GLY A C 1
ATOM 891 O O . GLY A 1 124 ? 2.142 1.014 -5.051 1.00 89.94 124 GLY A O 1
ATOM 892 N N . VAL A 1 125 ? 1.929 2.449 -3.344 1.00 89.88 125 VAL A N 1
ATOM 893 C CA . VAL A 1 125 ? 0.599 2.003 -2.921 1.00 89.88 125 VAL A CA 1
ATOM 894 C C . VAL A 1 125 ? -0.317 3.213 -2.912 1.00 89.88 125 VAL A C 1
ATOM 896 O O . VAL A 1 125 ? 0.004 4.242 -2.323 1.00 89.88 125 VAL A O 1
ATOM 899 N N . LYS A 1 126 ? -1.471 3.096 -3.561 1.00 91.56 126 LYS A N 1
ATOM 900 C CA . LYS A 1 126 ? -2.482 4.146 -3.625 1.00 91.56 126 LYS A CA 1
ATOM 901 C C . LYS A 1 126 ? -3.798 3.616 -3.083 1.00 91.56 126 LYS A C 1
ATOM 903 O O . LYS A 1 126 ? -4.418 2.743 -3.677 1.00 91.56 126 LYS A O 1
ATOM 908 N N . ILE A 1 127 ? -4.258 4.174 -1.972 1.00 88.75 127 ILE A N 1
ATOM 909 C CA . ILE A 1 127 ? -5.552 3.794 -1.391 1.00 88.75 127 ILE A CA 1
ATOM 910 C C . ILE A 1 127 ? -6.675 4.413 -2.226 1.00 88.75 127 ILE A C 1
ATOM 912 O O . ILE A 1 127 ? -6.719 5.630 -2.405 1.00 88.75 127 ILE A O 1
ATOM 916 N N . ILE A 1 128 ? -7.572 3.572 -2.744 1.00 89.06 128 ILE A N 1
ATOM 917 C CA . ILE A 1 128 ? -8.724 3.987 -3.550 1.00 89.06 128 ILE A CA 1
ATOM 918 C C . ILE A 1 128 ? -9.897 4.313 -2.637 1.00 89.06 128 ILE A C 1
ATOM 920 O O . ILE A 1 128 ? -10.545 5.347 -2.805 1.00 89.06 128 ILE A O 1
ATOM 924 N N . SER A 1 129 ? -10.201 3.422 -1.692 1.00 86.50 129 SER A N 1
ATOM 925 C CA . SER A 1 129 ? -11.367 3.559 -0.832 1.00 86.50 129 SER A CA 1
ATOM 926 C C . SER A 1 129 ? -11.134 2.961 0.553 1.00 86.50 129 SER A C 1
ATOM 928 O O . SER A 1 129 ? -10.342 2.040 0.744 1.00 86.50 129 SER A O 1
ATOM 930 N N . VAL A 1 130 ? -11.823 3.528 1.541 1.00 84.88 130 VAL A N 1
ATOM 931 C CA . VAL A 1 130 ? -11.772 3.101 2.940 1.00 84.88 130 VAL A CA 1
ATOM 932 C C . VAL A 1 130 ? -13.205 2.943 3.439 1.00 84.88 130 VAL A C 1
ATOM 934 O O . VAL A 1 130 ? -13.964 3.910 3.516 1.00 84.88 130 VAL A O 1
ATOM 937 N N . GLY A 1 131 ? -13.620 1.713 3.734 1.00 83.12 131 GLY A N 1
ATOM 938 C CA . GLY A 1 131 ? -14.997 1.378 4.100 1.00 83.12 131 GLY A CA 1
ATOM 939 C C . GLY A 1 131 ? -16.013 1.682 2.993 1.00 83.12 131 GLY A C 1
ATOM 940 O O . GLY A 1 131 ? -17.137 2.099 3.290 1.00 83.12 131 GLY A O 1
ATOM 941 N N . GLY A 1 132 ? -15.601 1.554 1.725 1.00 82.25 132 GLY A N 1
ATOM 942 C CA . GLY A 1 132 ? -16.395 1.916 0.546 1.00 82.25 132 GLY A CA 1
ATOM 943 C C . GLY A 1 132 ? -16.552 3.426 0.317 1.00 82.25 132 GLY A C 1
ATOM 944 O O . GLY A 1 132 ? -17.382 3.840 -0.496 1.00 82.25 132 GLY A O 1
ATOM 945 N N . VAL A 1 133 ? -15.801 4.265 1.044 1.00 79.62 133 VAL A N 1
ATOM 946 C CA . VAL A 1 133 ? -15.721 5.712 0.803 1.00 79.62 133 VAL A CA 1
ATOM 947 C C . VAL A 1 133 ? -14.494 5.990 -0.065 1.00 79.62 133 VAL A C 1
ATOM 949 O O . VAL A 1 133 ? -13.387 5.681 0.374 1.00 79.62 133 VAL A O 1
ATOM 952 N N . PRO A 1 134 ? -14.650 6.555 -1.275 1.00 82.94 134 PRO A N 1
ATOM 953 C CA . PRO A 1 134 ? -13.515 6.843 -2.142 1.00 82.94 134 PRO A CA 1
ATOM 954 C C . PRO A 1 134 ? -12.632 7.940 -1.537 1.00 82.94 134 PRO A C 1
ATOM 956 O O . PRO A 1 134 ? -13.130 8.952 -1.048 1.00 82.94 134 PRO A O 1
ATOM 959 N N . VAL A 1 135 ? -11.316 7.774 -1.600 1.00 84.50 135 VAL A N 1
ATOM 960 C CA . VAL A 1 135 ? -10.329 8.794 -1.223 1.00 84.50 135 VAL A CA 1
ATOM 961 C C . VAL A 1 135 ? -10.138 9.736 -2.427 1.00 84.50 135 VAL A C 1
ATOM 963 O O . VAL A 1 135 ? -9.930 9.244 -3.536 1.00 84.50 135 VAL A O 1
ATOM 966 N N . PRO A 1 136 ? -10.222 11.079 -2.286 1.00 69.88 136 PRO A N 1
ATOM 967 C CA . PRO A 1 136 ? -10.235 11.870 -1.050 1.00 69.88 136 PRO A CA 1
ATOM 968 C C . PRO A 1 136 ? -11.630 12.381 -0.612 1.00 69.88 136 PRO A C 1
ATOM 970 O O . PRO A 1 136 ? -11.711 13.415 0.053 1.00 69.88 136 PRO A O 1
ATOM 973 N N . GLU A 1 137 ? -12.750 11.752 -0.998 1.00 59.62 137 GLU A N 1
ATOM 974 C CA . GLU A 1 137 ? -14.084 12.289 -0.681 1.00 59.62 137 GLU A CA 1
ATOM 975 C C . GLU A 1 137 ? -14.394 12.254 0.829 1.00 59.62 137 GLU A C 1
ATOM 977 O O . GLU A 1 137 ? -14.846 11.274 1.418 1.00 59.62 137 GLU A O 1
ATOM 982 N N . THR A 1 138 ? -14.223 13.412 1.458 1.00 54.34 138 THR A N 1
ATOM 983 C CA . THR A 1 138 ? -14.441 13.692 2.881 1.00 54.34 138 THR A CA 1
ATOM 984 C C . THR A 1 138 ? -15.920 13.832 3.227 1.00 54.34 138 THR A C 1
ATOM 986 O O . THR A 1 138 ? -16.389 14.944 3.469 1.00 54.34 138 THR A O 1
ATOM 989 N N . ARG A 1 139 ? -16.719 12.749 3.273 1.00 51.97 139 ARG A N 1
ATOM 990 C CA . ARG A 1 139 ? -18.080 12.841 3.860 1.00 51.97 139 ARG A CA 1
ATOM 991 C C . ARG A 1 139 ? -18.548 11.625 4.670 1.00 51.97 139 ARG A C 1
ATOM 993 O O . ARG A 1 139 ? -19.189 10.724 4.136 1.00 51.97 139 ARG A O 1
ATOM 1000 N N . ARG A 1 140 ? -18.483 11.829 5.998 1.00 56.66 140 ARG A N 1
ATOM 1001 C CA . ARG A 1 140 ? -19.271 11.284 7.134 1.00 56.66 140 ARG A CA 1
ATOM 1002 C C . ARG A 1 140 ? -18.547 10.282 8.037 1.00 56.66 140 ARG A C 1
ATOM 1004 O O . ARG A 1 140 ? -18.203 9.187 7.618 1.00 56.66 140 ARG A O 1
ATOM 1011 N N . ASN A 1 141 ? -18.528 10.621 9.326 1.00 54.44 141 ASN A N 1
ATOM 1012 C CA . ASN A 1 141 ? -18.112 9.751 10.423 1.00 54.44 141 ASN A CA 1
ATOM 1013 C C . ASN A 1 141 ? -18.967 8.494 10.488 1.00 54.44 141 ASN A C 1
ATOM 1015 O O . ASN A 1 141 ? -20.191 8.561 10.657 1.00 54.44 141 ASN A O 1
ATOM 1019 N N . ARG A 1 142 ? -18.311 7.342 10.406 1.00 61.19 142 ARG A N 1
ATOM 1020 C CA . ARG A 1 142 ? -18.902 6.057 10.752 1.00 61.19 142 ARG A CA 1
ATOM 1021 C C . ARG A 1 142 ? -17.884 5.260 11.543 1.00 61.19 142 ARG A C 1
ATOM 1023 O O . ARG A 1 142 ? -16.778 5.026 11.082 1.00 61.19 142 ARG A O 1
ATOM 1030 N N . ARG A 1 143 ? -18.308 4.792 12.714 1.00 55.50 143 ARG A N 1
ATOM 1031 C CA . ARG A 1 143 ? -17.671 3.646 13.356 1.00 55.50 143 ARG A CA 1
ATOM 1032 C C . ARG A 1 143 ? -18.027 2.431 12.508 1.00 55.50 143 ARG A C 1
ATOM 1034 O O . ARG A 1 143 ? -19.188 2.019 12.496 1.00 55.50 143 ARG A O 1
ATOM 1041 N N . LEU A 1 144 ? -17.069 1.954 11.724 1.00 57.34 144 LEU A N 1
ATOM 1042 C CA . LEU A 1 144 ? -17.228 0.794 10.858 1.00 57.34 144 LEU A CA 1
ATOM 1043 C C . LEU A 1 144 ? -16.490 -0.373 11.507 1.00 57.34 144 LEU A C 1
ATOM 1045 O O . LEU A 1 144 ? -15.293 -0.301 11.743 1.00 57.34 144 LEU A O 1
ATOM 1049 N N . SER A 1 145 ? -17.220 -1.435 11.832 1.00 65.06 145 SER A N 1
ATOM 1050 C CA . SER A 1 145 ? -16.628 -2.738 12.129 1.00 65.06 145 SER A CA 1
ATOM 1051 C C . SER A 1 145 ? -16.439 -3.486 10.810 1.00 65.06 145 SER A C 1
ATOM 1053 O O . SER A 1 145 ? -17.417 -3.600 10.067 1.00 65.06 145 SER A O 1
ATOM 1055 N N . GLY A 1 146 ? -15.235 -3.997 10.541 1.00 69.81 146 GLY A N 1
ATOM 1056 C CA . GLY A 1 146 ? -14.902 -4.645 9.267 1.00 69.81 146 GLY A CA 1
ATOM 1057 C C . GLY A 1 146 ? -14.682 -3.609 8.171 1.00 69.81 146 GLY A C 1
ATOM 1058 O O . GLY A 1 146 ? -15.480 -3.486 7.244 1.00 69.81 146 GLY A O 1
ATOM 1059 N N . LEU A 1 147 ? -13.642 -2.794 8.338 1.00 82.56 147 LEU A N 1
ATOM 1060 C CA . LEU A 1 147 ? -13.294 -1.748 7.391 1.00 82.56 147 LEU A CA 1
ATOM 1061 C C . LEU A 1 147 ? -12.572 -2.371 6.198 1.00 82.56 147 LEU A C 1
ATOM 1063 O O . LEU A 1 147 ? -11.411 -2.753 6.301 1.00 82.56 147 LEU A O 1
ATOM 1067 N N . GLU A 1 148 ? -13.260 -2.461 5.070 1.00 86.06 148 GLU A N 1
ATOM 1068 C CA . GLU A 1 148 ? -12.648 -2.860 3.805 1.00 86.06 148 GLU A CA 1
ATOM 1069 C C . GLU A 1 148 ? -11.824 -1.694 3.245 1.00 86.06 148 GLU A C 1
ATOM 1071 O O . GLU A 1 148 ? -12.353 -0.605 3.018 1.00 86.06 148 GLU A O 1
ATOM 1076 N N . VAL A 1 149 ? -10.521 -1.894 3.082 1.00 85.81 149 VAL A N 1
ATOM 1077 C CA . VAL A 1 149 ? -9.591 -0.943 2.470 1.00 85.81 149 VAL A CA 1
ATOM 1078 C C . VAL A 1 149 ? -9.254 -1.461 1.082 1.00 85.81 149 VAL A C 1
ATOM 1080 O O . VAL A 1 149 ? -8.605 -2.498 0.949 1.00 85.81 149 VAL A O 1
ATOM 1083 N N . GLU A 1 150 ? -9.690 -0.730 0.061 1.00 87.38 150 GLU A N 1
ATOM 1084 C CA . GLU A 1 150 ? -9.373 -1.001 -1.340 1.00 87.38 150 GLU A CA 1
ATOM 1085 C C . GLU A 1 150 ? -8.188 -0.129 -1.761 1.00 87.38 150 GLU A C 1
ATOM 1087 O O . GLU A 1 150 ? -8.193 1.092 -1.561 1.00 87.38 150 GLU A O 1
ATOM 1092 N N . PHE A 1 151 ? -7.171 -0.732 -2.365 1.00 86.94 151 PHE A N 1
ATOM 1093 C CA . PHE A 1 151 ? -5.970 -0.034 -2.810 1.00 86.94 151 PHE A CA 1
ATOM 1094 C C . PHE A 1 151 ? -5.430 -0.598 -4.125 1.00 86.94 151 PHE A C 1
ATOM 1096 O O . PHE A 1 151 ? -5.697 -1.731 -4.511 1.00 86.94 151 PHE A O 1
ATOM 1103 N N . GLU A 1 152 ? -4.663 0.230 -4.817 1.00 87.38 152 GLU A N 1
ATOM 1104 C CA . GLU A 1 152 ? -3.903 -0.095 -6.016 1.00 87.38 152 GLU A CA 1
ATOM 1105 C C . GLU A 1 152 ? -2.427 -0.190 -5.643 1.00 87.38 152 GLU A C 1
ATOM 1107 O O . GLU A 1 152 ? -1.861 0.756 -5.089 1.00 87.38 152 GLU A O 1
ATOM 1112 N N . ILE A 1 153 ? -1.785 -1.308 -5.973 1.00 85.25 153 ILE A N 1
ATOM 1113 C CA . ILE A 1 153 ? -0.323 -1.385 -5.995 1.00 85.25 153 ILE A CA 1
ATOM 1114 C C . ILE A 1 153 ? 0.120 -0.931 -7.381 1.00 85.25 153 ILE A C 1
ATOM 1116 O O . ILE A 1 153 ? -0.320 -1.487 -8.388 1.00 85.25 153 ILE A O 1
ATOM 1120 N N . ILE A 1 154 ? 0.961 0.095 -7.423 1.00 85.19 154 ILE A N 1
ATOM 1121 C CA . ILE A 1 154 ? 1.491 0.697 -8.642 1.00 85.19 154 ILE A CA 1
ATOM 1122 C C . ILE A 1 154 ? 2.960 0.304 -8.729 1.00 85.19 154 ILE A C 1
ATOM 1124 O O . ILE A 1 154 ? 3.770 0.768 -7.934 1.00 85.19 154 ILE A O 1
ATOM 1128 N N . ILE A 1 155 ? 3.315 -0.542 -9.688 1.00 83.62 155 ILE A N 1
ATOM 1129 C CA . ILE A 1 155 ? 4.705 -0.949 -9.912 1.00 83.62 155 ILE A CA 1
ATOM 1130 C C . ILE A 1 155 ? 5.204 -0.232 -11.156 1.00 83.62 155 ILE A C 1
ATOM 1132 O O . ILE A 1 155 ? 4.625 -0.397 -12.233 1.00 83.62 155 ILE A O 1
ATOM 1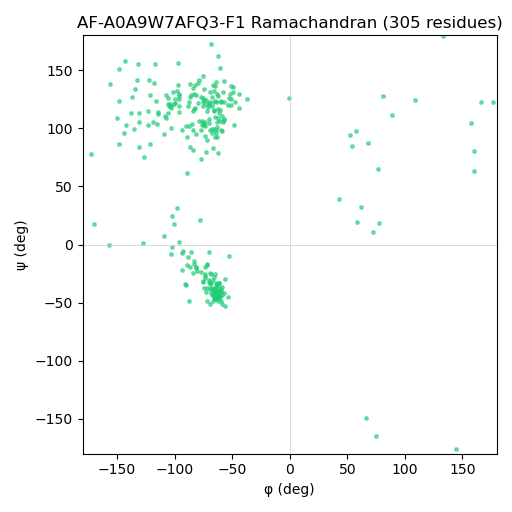136 N N . LYS A 1 156 ? 6.271 0.555 -11.001 1.00 84.75 156 LYS A N 1
ATOM 1137 C CA . LYS A 1 156 ? 6.958 1.223 -12.102 1.00 84.75 156 LYS A CA 1
ATOM 1138 C C . LYS A 1 156 ? 8.254 0.491 -12.408 1.00 84.75 156 LYS A C 1
ATOM 1140 O O . LYS A 1 156 ? 9.126 0.354 -11.552 1.00 84.75 156 LYS A O 1
ATOM 1145 N N . VAL A 1 157 ? 8.376 0.019 -13.642 1.00 82.62 157 VAL A N 1
ATOM 1146 C CA . VAL A 1 157 ? 9.604 -0.597 -14.149 1.00 82.62 157 VAL A CA 1
ATOM 1147 C C . VAL A 1 157 ? 10.152 0.294 -15.245 1.00 82.62 157 VAL A C 1
ATOM 1149 O O . VAL A 1 157 ? 9.540 0.431 -16.303 1.00 82.62 157 VAL A O 1
ATOM 1152 N N . THR A 1 158 ? 11.292 0.909 -14.962 1.00 82.62 158 THR A N 1
ATOM 1153 C CA . THR A 1 158 ? 12.045 1.718 -15.918 1.00 82.62 158 THR A CA 1
ATOM 1154 C C . THR A 1 158 ? 13.120 0.830 -16.531 1.00 82.62 158 THR A C 1
ATOM 1156 O O . THR A 1 158 ? 14.023 0.395 -15.819 1.00 82.62 158 THR A O 1
ATOM 1159 N N . GLU A 1 159 ? 13.024 0.543 -17.828 1.00 76.75 159 GLU A N 1
ATOM 1160 C CA . GLU A 1 159 ? 14.110 -0.096 -18.581 1.00 76.75 159 GLU A CA 1
ATOM 1161 C C . GLU A 1 159 ? 14.601 0.838 -19.690 1.00 76.75 159 GLU A C 1
ATOM 1163 O O . GLU A 1 159 ? 13.814 1.495 -20.378 1.00 76.75 159 GLU A O 1
ATOM 1168 N N . GLU A 1 160 ? 15.920 0.873 -19.872 1.00 73.19 160 GLU A N 1
ATOM 1169 C CA . GLU A 1 160 ? 16.534 1.436 -21.073 1.00 73.19 160 GLU A CA 1
ATOM 1170 C C . GLU A 1 160 ? 16.220 0.507 -22.254 1.00 73.19 160 GLU A C 1
ATOM 1172 O O . GLU A 1 160 ? 16.330 -0.717 -22.135 1.00 73.19 160 GLU A O 1
ATOM 1177 N N . ALA A 1 161 ? 15.740 1.072 -23.365 1.00 53.75 161 ALA A N 1
ATOM 1178 C CA . ALA A 1 161 ? 15.085 0.329 -24.435 1.00 53.75 161 ALA A CA 1
ATOM 1179 C C . ALA A 1 161 ? 15.883 -0.888 -24.941 1.00 53.75 161 ALA A C 1
ATOM 1181 O O . ALA A 1 161 ? 16.969 -0.755 -25.507 1.00 53.75 161 ALA A O 1
ATOM 1182 N N . GLY A 1 162 ? 15.284 -2.085 -24.834 1.00 53.28 162 GLY A N 1
ATOM 1183 C CA . GLY A 1 162 ? 15.777 -3.257 -25.558 1.00 53.28 162 GLY A CA 1
ATOM 1184 C C . GLY A 1 162 ? 15.371 -4.646 -25.054 1.00 53.28 162 GLY A C 1
ATOM 1185 O O . GLY A 1 162 ? 16.257 -5.452 -24.782 1.00 53.28 162 GLY A O 1
ATOM 1186 N N . GLY A 1 163 ? 14.077 -5.003 -25.064 1.00 57.62 163 GLY A N 1
ATOM 1187 C CA . GLY A 1 163 ? 13.669 -6.405 -25.288 1.00 57.62 163 GLY A CA 1
ATOM 1188 C C . GLY A 1 163 ? 12.623 -7.022 -24.351 1.00 57.62 163 GLY A C 1
ATOM 1189 O O . GLY A 1 163 ? 12.151 -6.411 -23.399 1.00 57.62 163 GLY A O 1
ATOM 1190 N N . ASP A 1 164 ? 12.296 -8.294 -24.634 1.00 72.38 164 ASP A N 1
ATOM 1191 C CA . ASP A 1 164 ? 11.380 -9.179 -23.881 1.00 72.38 164 ASP A CA 1
ATOM 1192 C C . ASP A 1 164 ? 11.705 -9.287 -22.368 1.00 72.38 164 ASP A C 1
ATOM 1194 O O . ASP A 1 164 ? 10.925 -9.836 -21.585 1.00 72.38 164 ASP A O 1
ATOM 1198 N N . THR A 1 165 ? 12.860 -8.767 -21.944 1.00 74.50 165 THR A N 1
ATOM 1199 C CA . THR A 1 165 ? 13.324 -8.702 -20.556 1.00 74.50 165 THR A CA 1
ATOM 1200 C C . THR A 1 165 ? 12.446 -7.817 -19.681 1.00 74.50 165 THR A C 1
ATOM 1202 O O . THR A 1 165 ? 12.139 -8.244 -18.570 1.00 74.50 165 THR A O 1
ATOM 1205 N N . ALA A 1 166 ? 11.944 -6.685 -20.190 1.00 72.81 166 ALA A N 1
ATOM 1206 C CA . ALA A 1 166 ? 11.123 -5.756 -19.407 1.00 72.81 166 ALA A CA 1
ATOM 1207 C C . ALA A 1 166 ? 9.826 -6.401 -18.927 1.00 72.81 166 ALA A C 1
ATOM 1209 O O . ALA A 1 166 ? 9.431 -6.290 -17.767 1.00 72.81 166 ALA A O 1
ATOM 1210 N N . THR A 1 167 ? 9.174 -7.129 -19.834 1.00 79.25 167 THR A N 1
ATOM 1211 C CA . THR A 1 167 ? 7.929 -7.843 -19.544 1.00 79.25 167 THR A CA 1
ATOM 1212 C C . THR A 1 167 ? 8.170 -8.936 -18.507 1.00 79.25 167 THR A C 1
ATOM 1214 O O . THR A 1 167 ? 7.417 -9.037 -17.543 1.00 79.25 167 THR A O 1
ATOM 1217 N N . ALA A 1 168 ? 9.255 -9.705 -18.641 1.00 83.00 168 ALA A N 1
ATOM 1218 C CA . ALA A 1 168 ? 9.598 -10.742 -17.672 1.00 83.00 168 ALA A CA 1
ATOM 1219 C C . ALA A 1 168 ? 9.987 -10.164 -16.298 1.00 83.00 168 ALA A C 1
ATOM 1221 O O . ALA A 1 168 ? 9.597 -10.719 -15.269 1.00 83.00 168 ALA A O 1
ATOM 1222 N N . ALA A 1 169 ? 10.730 -9.053 -16.264 1.00 82.06 169 ALA A N 1
ATOM 1223 C CA . ALA A 1 169 ? 11.100 -8.350 -15.037 1.00 82.06 169 ALA A CA 1
ATOM 1224 C C . ALA A 1 169 ? 9.861 -7.787 -14.331 1.00 82.06 169 ALA A C 1
ATOM 1226 O O . ALA A 1 169 ? 9.675 -8.025 -13.137 1.00 82.06 169 ALA A O 1
ATOM 1227 N N . ARG A 1 170 ? 8.965 -7.137 -15.083 1.00 83.75 170 ARG A N 1
ATOM 1228 C CA . ARG A 1 170 ? 7.658 -6.679 -14.601 1.00 83.75 170 ARG A CA 1
ATOM 1229 C C . ARG A 1 170 ? 6.844 -7.831 -14.030 1.00 83.75 170 ARG A C 1
ATOM 1231 O O . ARG A 1 170 ? 6.401 -7.737 -12.894 1.00 83.75 170 ARG A O 1
ATOM 1238 N N . ASP A 1 171 ? 6.664 -8.916 -14.777 1.00 85.19 171 ASP A N 1
ATOM 1239 C CA . ASP A 1 171 ? 5.853 -10.053 -14.331 1.00 85.19 171 ASP A CA 1
ATOM 1240 C C . ASP A 1 171 ? 6.454 -10.717 -13.082 1.00 85.19 171 ASP A C 1
ATOM 1242 O O . ASP A 1 171 ? 5.720 -11.133 -12.185 1.00 85.19 171 ASP A O 1
ATOM 1246 N N . THR A 1 172 ? 7.787 -10.750 -12.975 1.00 88.31 172 THR A N 1
ATOM 1247 C CA . THR A 1 172 ? 8.494 -11.223 -11.775 1.00 88.31 172 THR A CA 1
ATOM 1248 C C . THR A 1 172 ? 8.239 -10.307 -10.578 1.00 88.31 172 THR A C 1
ATOM 1250 O O . THR A 1 172 ? 7.918 -10.805 -9.503 1.00 88.31 172 THR A O 1
ATOM 1253 N N . LEU A 1 173 ? 8.332 -8.984 -10.754 1.00 87.06 173 LEU A N 1
ATOM 1254 C CA . LEU A 1 173 ? 8.067 -8.004 -9.694 1.00 87.06 173 LEU A CA 1
ATOM 1255 C C . LEU A 1 173 ? 6.604 -8.014 -9.251 1.00 87.06 173 LEU A C 1
ATOM 1257 O O . LEU A 1 173 ? 6.329 -7.992 -8.057 1.00 87.06 173 LEU A O 1
ATOM 1261 N N . VAL A 1 174 ? 5.671 -8.096 -10.199 1.00 86.94 174 VAL A N 1
ATOM 1262 C CA . VAL A 1 174 ? 4.232 -8.220 -9.935 1.00 86.94 174 VAL A CA 1
ATOM 1263 C C . VAL A 1 174 ? 3.950 -9.488 -9.134 1.00 86.94 174 VAL A C 1
ATOM 1265 O O . VAL A 1 174 ? 3.281 -9.424 -8.108 1.00 86.94 174 VAL A O 1
ATOM 1268 N N . THR A 1 175 ? 4.499 -10.628 -9.560 1.00 88.56 175 THR A N 1
ATOM 1269 C CA . THR A 1 175 ? 4.325 -11.902 -8.846 1.00 88.56 175 THR A CA 1
ATOM 1270 C C . THR A 1 175 ? 4.915 -11.824 -7.438 1.00 88.56 175 THR A C 1
ATOM 1272 O O . THR A 1 175 ? 4.237 -12.180 -6.481 1.00 88.56 175 THR A O 1
ATOM 1275 N N . ALA A 1 176 ? 6.129 -11.283 -7.290 1.00 88.56 176 ALA A N 1
ATOM 1276 C CA . ALA A 1 176 ? 6.776 -11.121 -5.991 1.00 88.56 176 ALA A CA 1
ATOM 1277 C C . ALA A 1 176 ? 5.989 -10.188 -5.056 1.00 88.56 176 ALA A C 1
ATOM 1279 O O . ALA A 1 176 ? 5.816 -10.510 -3.887 1.00 88.56 176 ALA A O 1
ATOM 1280 N N . ALA A 1 177 ? 5.460 -9.070 -5.566 1.00 86.81 177 ALA A N 1
ATOM 1281 C CA . ALA A 1 177 ? 4.630 -8.151 -4.788 1.00 86.81 177 ALA A CA 1
ATOM 1282 C C . ALA A 1 177 ? 3.357 -8.832 -4.267 1.00 86.81 177 ALA A C 1
ATOM 1284 O O . ALA A 1 177 ? 2.980 -8.642 -3.112 1.00 86.81 177 ALA A O 1
ATOM 1285 N N . ILE A 1 178 ? 2.705 -9.642 -5.108 1.00 87.00 178 ILE A N 1
ATOM 1286 C CA . ILE A 1 178 ? 1.504 -10.395 -4.729 1.00 87.00 178 ILE A CA 1
ATOM 1287 C C . ILE A 1 178 ? 1.846 -11.463 -3.688 1.00 87.00 178 ILE A C 1
ATOM 1289 O O . ILE A 1 178 ? 1.175 -11.534 -2.659 1.00 87.00 178 ILE A O 1
ATOM 1293 N N . ASP A 1 179 ? 2.888 -12.260 -3.926 1.00 89.25 179 ASP A N 1
ATOM 1294 C CA . ASP A 1 179 ? 3.311 -13.330 -3.019 1.00 89.25 179 ASP A CA 1
ATOM 1295 C C . ASP A 1 179 ? 3.726 -12.771 -1.651 1.00 89.25 179 ASP A C 1
ATOM 1297 O O . ASP A 1 179 ? 3.305 -13.294 -0.617 1.00 89.25 179 ASP A O 1
ATOM 1301 N N . ASN A 1 180 ? 4.483 -11.670 -1.632 1.00 89.75 180 ASN A N 1
ATOM 1302 C CA . ASN A 1 180 ? 4.885 -11.000 -0.399 1.00 89.75 180 ASN A CA 1
ATOM 1303 C C . ASN A 1 180 ? 3.683 -10.398 0.333 1.00 89.75 180 ASN A C 1
ATOM 1305 O O . ASN A 1 180 ? 3.593 -10.546 1.547 1.00 89.75 180 ASN A O 1
ATOM 1309 N N . LEU A 1 181 ? 2.721 -9.786 -0.372 1.00 87.75 181 LEU A N 1
ATOM 1310 C CA . LEU A 1 181 ? 1.497 -9.282 0.258 1.00 87.75 181 LEU A CA 1
ATOM 1311 C C . LEU A 1 181 ? 0.678 -10.413 0.891 1.00 87.75 181 LEU A C 1
ATOM 1313 O O . LEU A 1 181 ? 0.216 -10.279 2.023 1.00 87.75 181 LEU A O 1
ATOM 1317 N N . VAL A 1 182 ? 0.504 -11.528 0.175 1.00 88.75 182 VAL A N 1
ATOM 1318 C CA . VAL A 1 182 ? -0.194 -12.718 0.684 1.00 88.75 182 VAL A CA 1
ATOM 1319 C C . VAL A 1 182 ? 0.511 -13.237 1.934 1.00 88.75 182 VAL A C 1
ATOM 1321 O O . VAL A 1 182 ? -0.135 -13.399 2.970 1.00 88.75 182 VAL A O 1
ATOM 1324 N N . ALA A 1 183 ? 1.830 -13.438 1.867 1.00 90.19 183 ALA A N 1
ATOM 1325 C CA . ALA A 1 183 ? 2.629 -13.890 3.002 1.00 90.19 183 ALA A CA 1
ATOM 1326 C C . ALA A 1 183 ? 2.519 -12.916 4.182 1.00 90.19 183 ALA A C 1
ATOM 1328 O O . ALA A 1 183 ? 2.282 -13.336 5.312 1.00 90.19 183 ALA A O 1
ATOM 1329 N N . ALA A 1 184 ? 2.583 -11.611 3.923 1.00 89.50 184 ALA A N 1
ATOM 1330 C CA . ALA A 1 184 ? 2.483 -10.583 4.943 1.00 89.50 184 ALA A CA 1
ATOM 1331 C C . ALA A 1 184 ? 1.118 -10.581 5.651 1.00 89.50 184 ALA A C 1
ATOM 1333 O O . ALA A 1 184 ? 1.035 -10.430 6.875 1.00 89.50 184 ALA A O 1
ATOM 1334 N N . VAL A 1 185 ? 0.029 -10.785 4.905 1.00 88.19 185 VAL A N 1
ATOM 1335 C CA . VAL A 1 185 ? -1.321 -10.938 5.466 1.00 88.19 185 VAL A CA 1
ATOM 1336 C C . VAL A 1 185 ? -1.429 -12.2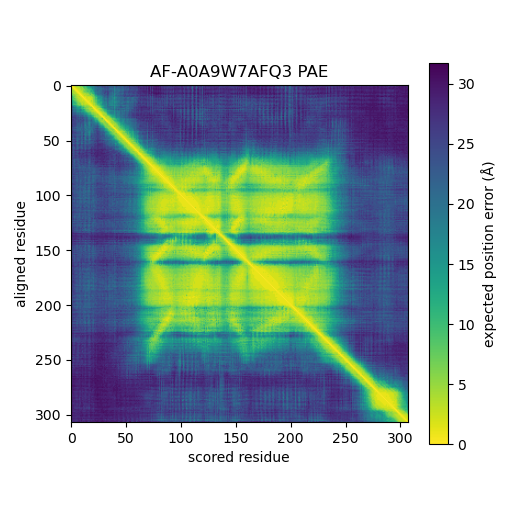36 6.275 1.00 88.19 185 VAL A C 1
ATOM 1338 O O . VAL A 1 185 ? -1.968 -12.231 7.386 1.00 88.19 185 VAL A O 1
ATOM 1341 N N . GLU A 1 186 ? -0.890 -13.347 5.769 1.00 88.94 186 GLU A N 1
ATOM 1342 C CA . GLU A 1 186 ? -0.910 -14.646 6.449 1.00 88.94 186 GLU A CA 1
ATOM 1343 C C . GLU A 1 186 ? -0.078 -14.664 7.736 1.00 88.94 186 GLU A C 1
ATOM 1345 O O . GLU A 1 186 ? -0.505 -15.245 8.739 1.00 88.94 186 GLU A O 1
ATOM 1350 N N . GLU A 1 187 ? 1.067 -13.992 7.753 1.00 92.00 187 GLU A N 1
ATOM 1351 C CA . GLU A 1 187 ? 1.947 -13.867 8.916 1.00 92.00 187 GLU A CA 1
ATOM 1352 C C . GLU A 1 187 ? 1.467 -12.780 9.889 1.00 92.00 187 GLU A C 1
ATOM 1354 O O . GLU A 1 187 ? 1.780 -12.826 11.079 1.00 92.00 187 GLU A O 1
ATOM 1359 N N . GLY A 1 188 ? 0.630 -11.849 9.419 1.00 88.75 188 GLY A N 1
ATOM 1360 C CA . GLY A 1 188 ? 0.189 -10.683 10.183 1.00 88.75 188 GLY A CA 1
ATOM 1361 C C . GLY A 1 188 ? 1.247 -9.576 10.265 1.00 88.75 188 GLY A C 1
ATOM 1362 O O . GLY A 1 188 ? 1.146 -8.702 11.130 1.00 88.75 188 GLY A O 1
ATOM 1363 N N . SER A 1 189 ? 2.253 -9.585 9.386 1.00 91.38 189 SER A N 1
ATOM 1364 C CA . SER A 1 189 ? 3.246 -8.510 9.317 1.00 91.38 189 SER A CA 1
ATOM 1365 C C . SER A 1 189 ? 2.618 -7.198 8.848 1.00 91.38 189 SER A C 1
ATOM 1367 O O . SER A 1 189 ? 2.988 -6.162 9.381 1.00 91.38 189 SER A O 1
ATOM 1369 N N . VAL A 1 190 ? 1.566 -7.229 8.013 1.00 89.12 190 VAL A N 1
ATOM 1370 C CA . VAL A 1 190 ? 0.811 -6.016 7.619 1.00 89.12 190 VAL A CA 1
ATOM 1371 C C . VAL A 1 190 ? 0.321 -5.226 8.831 1.00 89.12 190 VAL A C 1
ATOM 1373 O O . VAL A 1 190 ? 0.485 -4.012 8.899 1.00 89.12 190 VAL A O 1
ATOM 1376 N N . THR A 1 191 ? -0.238 -5.908 9.832 1.00 88.75 191 THR A N 1
ATOM 1377 C CA . THR A 1 191 ? -0.641 -5.266 11.090 1.00 88.75 191 THR A CA 1
ATOM 1378 C C . THR A 1 191 ? 0.559 -4.653 11.810 1.00 88.75 191 THR A C 1
ATOM 1380 O O . THR A 1 191 ? 0.465 -3.541 12.322 1.00 88.75 191 THR A O 1
ATOM 1383 N N . THR A 1 192 ? 1.684 -5.367 11.839 1.00 91.19 192 THR A N 1
ATOM 1384 C CA . THR A 1 192 ? 2.904 -4.929 12.529 1.00 91.19 192 THR A CA 1
ATOM 1385 C C . THR A 1 192 ? 3.480 -3.669 11.884 1.00 91.19 192 THR A C 1
ATOM 1387 O O . THR A 1 192 ? 3.771 -2.708 12.593 1.00 91.19 192 THR A O 1
ATOM 1390 N N . GLU A 1 193 ? 3.566 -3.637 10.555 1.00 92.75 193 GLU A N 1
ATOM 1391 C CA . GLU A 1 193 ? 4.077 -2.496 9.792 1.00 92.75 193 GLU A CA 1
ATOM 1392 C C . GLU A 1 193 ? 3.138 -1.284 9.857 1.00 92.75 193 GLU A C 1
ATOM 1394 O O . GLU A 1 193 ? 3.597 -0.155 10.009 1.00 92.75 193 GLU A O 1
ATOM 1399 N N . ILE A 1 194 ? 1.813 -1.489 9.835 1.00 88.44 194 ILE A N 1
ATOM 1400 C CA . ILE A 1 194 ? 0.842 -0.399 10.041 1.00 88.44 194 ILE A CA 1
ATOM 1401 C C . ILE A 1 194 ? 1.004 0.217 11.438 1.00 88.44 194 ILE A C 1
ATOM 1403 O O . ILE A 1 194 ? 1.031 1.440 11.574 1.00 88.44 194 ILE A O 1
ATOM 1407 N N . VAL A 1 195 ? 1.140 -0.606 12.484 1.00 89.06 195 VAL A N 1
ATOM 1408 C CA . VAL A 1 195 ? 1.357 -0.115 13.856 1.00 89.06 195 VAL A CA 1
ATOM 1409 C C . VAL A 1 195 ? 2.707 0.599 13.985 1.00 89.06 195 VAL A C 1
ATOM 1411 O O . VAL A 1 195 ? 2.791 1.630 14.660 1.00 89.06 195 VAL A O 1
ATOM 1414 N N . ALA A 1 196 ? 3.756 0.100 13.327 1.00 90.44 196 ALA A N 1
ATOM 1415 C CA . ALA A 1 196 ? 5.065 0.747 13.291 1.00 90.44 196 ALA A CA 1
ATOM 1416 C C . ALA A 1 196 ? 4.994 2.127 12.614 1.00 90.44 196 ALA A C 1
ATOM 1418 O O . ALA A 1 196 ? 5.420 3.115 13.213 1.00 90.44 196 ALA A O 1
ATOM 1419 N N . ALA A 1 197 ? 4.362 2.219 11.439 1.00 89.88 197 ALA A N 1
ATOM 1420 C CA . ALA A 1 197 ? 4.148 3.479 10.726 1.00 89.88 197 ALA A CA 1
ATOM 1421 C C . ALA A 1 197 ? 3.310 4.474 11.549 1.00 89.88 197 ALA A C 1
ATOM 1423 O O . ALA A 1 197 ? 3.635 5.660 11.628 1.00 89.88 197 ALA A O 1
ATOM 1424 N N . ALA A 1 198 ? 2.263 3.994 12.229 1.00 89.00 198 ALA A N 1
ATOM 1425 C CA . ALA A 1 198 ? 1.453 4.813 13.131 1.00 89.00 198 ALA A CA 1
ATOM 1426 C C . ALA A 1 198 ? 2.274 5.362 14.309 1.00 89.00 198 ALA A C 1
ATOM 1428 O O . ALA A 1 198 ? 2.106 6.513 14.712 1.00 89.00 198 ALA A O 1
ATOM 1429 N N . THR A 1 199 ? 3.173 4.538 14.854 1.00 89.62 199 THR A N 1
ATOM 1430 C CA . THR A 1 199 ? 4.055 4.904 15.969 1.00 89.62 199 THR A CA 1
ATOM 1431 C C . THR A 1 199 ? 5.085 5.950 15.546 1.00 89.62 199 THR A C 1
ATOM 1433 O O . THR A 1 199 ? 5.318 6.900 16.291 1.00 89.62 199 THR A O 1
ATOM 1436 N N . GLU A 1 200 ? 5.673 5.807 14.356 1.00 90.44 200 GLU A N 1
ATOM 1437 C CA . GLU A 1 200 ? 6.637 6.765 13.803 1.00 90.44 200 GLU A CA 1
ATOM 1438 C C . GLU A 1 200 ? 5.990 8.124 13.517 1.00 90.44 200 GLU A C 1
ATOM 1440 O O . GLU 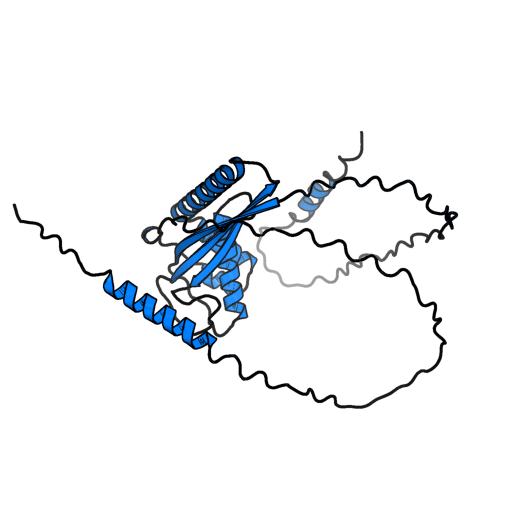A 1 200 ? 6.551 9.163 13.871 1.00 90.44 200 GLU A O 1
ATOM 1445 N N . LYS A 1 201 ? 4.781 8.123 12.941 1.00 88.75 201 LYS A N 1
ATOM 1446 C CA . LYS A 1 201 ? 4.003 9.350 12.724 1.00 88.75 201 LYS A CA 1
ATOM 1447 C C . LYS A 1 201 ? 3.635 10.027 14.053 1.00 88.75 201 LYS A C 1
ATOM 1449 O O . LYS A 1 201 ? 3.635 11.254 14.141 1.00 88.75 201 LYS A O 1
ATOM 1454 N N . GLY A 1 202 ? 3.365 9.231 15.091 1.00 86.88 202 GLY A N 1
ATOM 1455 C CA . GLY A 1 202 ? 3.003 9.695 16.428 1.00 86.88 202 GLY A CA 1
ATOM 1456 C C . GLY A 1 202 ? 1.567 10.226 16.524 1.00 86.88 202 GLY A C 1
ATOM 1457 O O . GLY A 1 202 ? 0.724 9.978 15.663 1.00 86.88 202 GLY A O 1
ATOM 1458 N N . GLY A 1 203 ? 1.274 10.950 17.608 1.00 83.19 203 GLY A N 1
ATOM 1459 C CA . GLY A 1 203 ? -0.037 11.573 17.829 1.00 83.19 203 GLY A CA 1
ATOM 1460 C C . GLY A 1 203 ? -1.188 10.576 18.027 1.00 83.19 203 GLY A C 1
ATOM 1461 O O . GLY A 1 203 ? -0.996 9.477 18.551 1.00 83.19 203 GLY A O 1
ATOM 1462 N N . ASP A 1 204 ? -2.392 10.979 17.615 1.00 77.75 204 ASP A N 1
ATOM 1463 C CA . ASP A 1 204 ? -3.6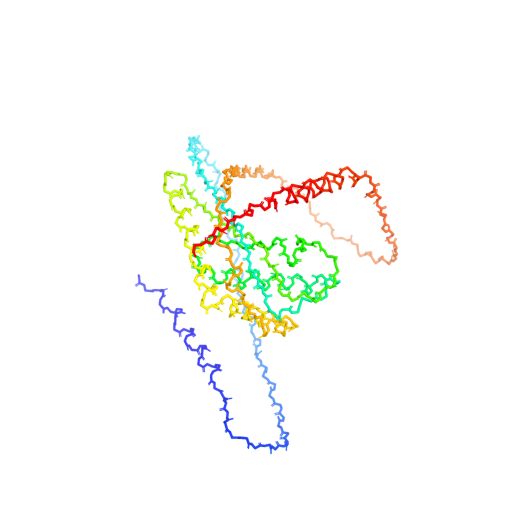19 10.185 17.778 1.00 77.75 204 ASP A CA 1
ATOM 1464 C C . ASP A 1 204 ? -3.617 8.917 16.903 1.00 77.75 204 ASP A C 1
ATOM 1466 O O . ASP A 1 204 ? -4.218 7.906 17.278 1.00 77.75 204 ASP A O 1
ATOM 1470 N N . SER A 1 205 ? -2.869 8.918 15.795 1.00 75.06 205 SER A N 1
ATOM 1471 C CA . SER A 1 205 ? -2.731 7.780 14.879 1.00 75.06 205 SER A CA 1
ATOM 1472 C C . SER A 1 205 ? -2.219 6.524 15.586 1.00 75.06 205 SER A C 1
ATOM 1474 O O . SER A 1 205 ? -2.773 5.446 15.389 1.00 75.06 205 SER A O 1
ATOM 1476 N N . ALA A 1 206 ? -1.237 6.641 16.486 1.00 78.06 206 ALA A N 1
ATOM 1477 C CA . ALA A 1 206 ? -0.706 5.490 17.223 1.00 78.06 206 ALA A CA 1
ATOM 1478 C C . ALA A 1 206 ? -1.790 4.760 18.043 1.00 78.06 206 ALA A C 1
ATOM 1480 O O . ALA A 1 206 ? -1.803 3.532 18.108 1.00 78.06 206 ALA A O 1
ATOM 1481 N N . THR A 1 207 ? -2.738 5.505 18.623 1.00 80.50 207 THR A N 1
ATOM 1482 C CA . THR A 1 207 ? -3.829 4.927 19.427 1.00 80.50 207 THR A CA 1
ATOM 1483 C C . THR A 1 207 ? -4.906 4.263 18.575 1.00 80.50 207 THR A C 1
ATOM 1485 O O . THR A 1 207 ? -5.490 3.262 18.984 1.00 80.50 207 THR A O 1
ATOM 1488 N N . VAL A 1 208 ? -5.145 4.785 17.368 1.00 80.44 208 VAL A N 1
ATOM 1489 C CA . VAL A 1 208 ? -6.143 4.254 16.431 1.00 80.44 208 VAL A CA 1
ATOM 1490 C C . VAL A 1 208 ? -5.762 2.851 15.950 1.00 80.44 208 VAL A C 1
ATOM 1492 O O . VAL A 1 208 ? -6.633 1.991 15.814 1.00 80.44 208 VAL A O 1
ATOM 1495 N N . PHE A 1 209 ? -4.470 2.599 15.727 1.00 83.50 209 PHE A N 1
ATOM 1496 C CA . PHE A 1 209 ? -3.988 1.342 15.150 1.00 83.50 209 PHE A CA 1
ATOM 1497 C C . PHE A 1 209 ? -3.586 0.270 16.177 1.00 83.50 209 PHE A C 1
ATOM 1499 O O . PHE A 1 209 ? -3.360 -0.868 15.778 1.00 83.50 209 PHE A O 1
ATOM 1506 N N . GLU A 1 210 ? -3.557 0.566 17.482 1.00 80.56 210 GLU A N 1
ATOM 1507 C CA . GLU A 1 210 ? -3.056 -0.354 18.527 1.00 80.56 210 GLU A CA 1
ATOM 1508 C C . GLU A 1 210 ? -3.763 -1.725 18.544 1.00 80.56 210 GLU A C 1
ATOM 1510 O O . GLU A 1 210 ? -3.162 -2.740 18.895 1.00 80.56 210 GLU A O 1
ATOM 1515 N N . SER A 1 211 ? -5.037 -1.770 18.143 1.00 79.81 211 SER A N 1
ATOM 1516 C CA . SER A 1 211 ? -5.845 -2.998 18.136 1.00 79.81 211 SER A CA 1
ATOM 1517 C C . SER A 1 211 ? -6.166 -3.547 16.747 1.00 79.81 211 SER A C 1
ATOM 1519 O O . SER A 1 211 ? -6.951 -4.492 16.640 1.00 79.81 211 SER A O 1
ATOM 1521 N N . VAL A 1 212 ? -5.585 -2.970 15.688 1.00 84.94 212 VAL A N 1
ATOM 1522 C CA . VAL A 1 212 ? -5.936 -3.338 14.315 1.00 84.94 212 VAL A CA 1
ATOM 1523 C C . VAL A 1 212 ? -5.551 -4.787 14.029 1.00 84.94 212 VAL A C 1
ATOM 1525 O O . VAL A 1 212 ? -4.461 -5.237 14.370 1.00 84.94 212 VAL A O 1
ATOM 1528 N N . THR A 1 213 ? -6.437 -5.531 13.376 1.00 84.69 213 THR A N 1
ATOM 1529 C CA . THR A 1 213 ? -6.146 -6.887 12.895 1.00 84.69 213 THR A CA 1
ATOM 1530 C C . THR A 1 213 ? -6.610 -7.036 11.455 1.00 84.69 213 THR A C 1
ATOM 1532 O O . THR A 1 213 ? -7.650 -6.501 11.085 1.00 84.69 213 THR A O 1
ATOM 1535 N N . VAL A 1 214 ? -5.846 -7.752 10.630 1.00 86.44 214 VAL A N 1
ATOM 1536 C CA . VAL A 1 214 ? -6.254 -8.070 9.252 1.00 86.44 214 VAL A CA 1
ATOM 1537 C C . VAL A 1 214 ? -7.098 -9.345 9.250 1.00 86.44 214 VAL A C 1
ATOM 1539 O O . VAL A 1 214 ? -6.660 -10.382 9.757 1.00 86.44 214 VAL A O 1
ATOM 1542 N N . ASP A 1 215 ? -8.290 -9.293 8.654 1.00 85.00 215 ASP A N 1
ATOM 1543 C CA . ASP A 1 215 ? -9.087 -10.488 8.372 1.00 85.00 215 ASP A CA 1
ATOM 1544 C C . ASP A 1 215 ? -8.504 -11.227 7.161 1.00 85.00 215 ASP A C 1
ATOM 1546 O O . ASP A 1 215 ? -8.705 -10.869 5.999 1.00 85.00 215 ASP A O 1
ATOM 1550 N N . LYS A 1 216 ? -7.789 -12.310 7.463 1.00 82.62 216 LYS A N 1
ATOM 1551 C CA . LYS A 1 216 ? -7.135 -13.179 6.478 1.00 82.62 216 LYS A CA 1
ATOM 1552 C C . LYS A 1 216 ? -8.130 -13.898 5.568 1.00 82.62 216 LYS A C 1
ATOM 1554 O O . LYS A 1 216 ? -7.768 -14.296 4.469 1.00 82.62 216 LYS A O 1
ATOM 1559 N N . THR A 1 217 ? -9.368 -14.103 6.021 1.00 78.06 217 THR A N 1
ATOM 1560 C CA . THR A 1 217 ? -10.385 -14.839 5.254 1.00 78.06 217 THR A CA 1
ATOM 1561 C C . THR A 1 217 ? -11.066 -13.979 4.196 1.00 78.06 217 THR A C 1
ATOM 1563 O O . THR A 1 217 ? -11.627 -14.520 3.244 1.00 78.06 217 THR A O 1
ATOM 1566 N N . ALA A 1 218 ? -10.983 -12.656 4.346 1.00 75.69 218 ALA A N 1
ATOM 1567 C CA . ALA A 1 218 ? -11.535 -11.680 3.418 1.00 75.69 218 ALA A CA 1
ATOM 1568 C C . ALA A 1 218 ? -10.531 -11.217 2.348 1.00 75.69 218 ALA A C 1
ATOM 1570 O O . ALA A 1 218 ? -10.914 -10.473 1.448 1.00 75.69 218 ALA A O 1
ATOM 1571 N N . PHE A 1 219 ? -9.262 -11.638 2.422 1.00 78.25 219 PHE A N 1
ATOM 1572 C CA . PHE A 1 219 ? -8.261 -11.257 1.430 1.00 78.25 219 PHE A CA 1
ATOM 1573 C C . PHE A 1 219 ? -8.538 -11.942 0.087 1.00 78.25 219 PHE A C 1
ATOM 1575 O O . PHE A 1 219 ? -8.562 -13.171 -0.015 1.00 78.25 219 PHE A O 1
ATOM 1582 N N . VAL A 1 220 ? -8.725 -11.135 -0.954 1.00 76.75 220 VAL A N 1
ATOM 1583 C CA . VAL A 1 220 ? -8.849 -11.610 -2.333 1.00 76.75 220 VAL A CA 1
ATOM 1584 C C . VAL A 1 220 ? -7.526 -11.339 -3.031 1.00 76.75 220 VAL A C 1
ATOM 1586 O O . VAL A 1 220 ? -7.105 -10.187 -3.135 1.00 76.75 220 VAL A O 1
ATOM 1589 N N . ALA A 1 221 ? -6.871 -12.404 -3.499 1.00 72.38 221 ALA A N 1
ATOM 1590 C CA . ALA A 1 221 ? -5.644 -12.275 -4.273 1.00 72.38 221 ALA A CA 1
ATOM 1591 C C . ALA A 1 221 ? -5.919 -11.420 -5.519 1.00 72.38 221 ALA A C 1
ATOM 1593 O O . ALA A 1 221 ? -6.910 -11.663 -6.217 1.00 72.38 221 ALA A O 1
ATOM 1594 N N . PRO A 1 222 ? -5.081 -10.415 -5.789 1.00 76.19 222 PRO A N 1
ATOM 1595 C CA . PRO A 1 222 ? -5.383 -9.459 -6.828 1.00 76.19 222 PRO A CA 1
ATOM 1596 C C . PRO A 1 222 ? -5.145 -10.054 -8.224 1.00 76.19 222 PRO A C 1
ATOM 1598 O O . PRO A 1 222 ? -4.216 -10.835 -8.440 1.00 76.19 222 PRO A O 1
ATOM 1601 N N . GLU A 1 223 ? -5.981 -9.665 -9.186 1.00 74.62 223 GLU A N 1
ATOM 1602 C CA . GLU A 1 223 ? -5.794 -9.997 -10.601 1.00 74.62 223 GLU A CA 1
ATOM 1603 C C . GLU A 1 223 ? -5.111 -8.823 -11.313 1.00 74.62 223 GLU A C 1
ATOM 1605 O O . GLU A 1 223 ? -5.453 -7.664 -11.091 1.00 74.62 223 GLU A O 1
ATOM 1610 N N . VAL A 1 224 ? -4.140 -9.108 -12.181 1.00 74.69 224 VAL A N 1
ATOM 1611 C CA . VAL A 1 224 ? -3.443 -8.074 -12.961 1.00 74.69 224 VAL A CA 1
ATOM 1612 C C . VAL A 1 224 ? -4.389 -7.576 -14.053 1.00 74.69 224 VAL A C 1
ATOM 1614 O O . VAL A 1 224 ? -4.639 -8.295 -15.020 1.00 74.69 224 VAL A O 1
ATOM 1617 N N . THR A 1 225 ? -4.953 -6.377 -13.884 1.00 67.31 225 THR A N 1
ATOM 1618 C CA . THR A 1 225 ? -6.032 -5.895 -14.759 1.00 67.31 225 THR A CA 1
ATOM 1619 C C . THR A 1 225 ? -5.560 -5.105 -15.970 1.00 67.31 225 THR A C 1
ATOM 1621 O O . THR A 1 225 ? -6.182 -5.255 -17.013 1.00 67.31 225 THR A O 1
ATOM 1624 N N . ASP A 1 226 ? -4.472 -4.330 -15.894 1.00 63.22 226 ASP A N 1
ATOM 1625 C CA . ASP A 1 226 ? -4.010 -3.520 -17.029 1.00 63.22 226 ASP A CA 1
ATOM 1626 C C . ASP A 1 226 ? -2.509 -3.192 -16.946 1.00 63.22 226 ASP A C 1
ATOM 1628 O O . ASP A 1 226 ? -1.979 -2.839 -15.889 1.00 63.22 226 ASP A O 1
ATOM 1632 N N . VAL A 1 227 ? -1.836 -3.276 -18.097 1.00 59.91 227 VAL A N 1
ATOM 1633 C CA . VAL A 1 227 ? -0.496 -2.724 -18.332 1.00 59.91 227 VAL A CA 1
ATOM 1634 C C . VAL A 1 227 ? -0.703 -1.520 -19.235 1.00 59.91 227 VAL A C 1
ATOM 1636 O O . VAL A 1 227 ? -1.063 -1.679 -20.401 1.00 59.91 227 VAL A O 1
ATOM 1639 N N . VAL A 1 228 ? -0.525 -0.316 -18.697 1.00 62.81 228 VAL A N 1
ATOM 1640 C CA . VAL A 1 228 ? -0.531 0.888 -19.530 1.00 62.81 228 VAL A CA 1
ATOM 1641 C C . VAL A 1 228 ? 0.866 1.032 -20.123 1.00 62.81 228 VAL A C 1
ATOM 1643 O O . VAL A 1 228 ? 1.846 1.157 -19.388 1.00 62.81 228 VAL A O 1
ATOM 1646 N N . GLU A 1 229 ? 0.944 0.954 -21.449 1.00 60.78 229 GLU A N 1
ATOM 1647 C CA . GLU A 1 229 ? 2.164 1.181 -22.222 1.00 60.78 229 GLU A CA 1
ATOM 1648 C C . GLU A 1 229 ? 2.343 2.670 -22.554 1.00 60.78 229 GLU A C 1
ATOM 1650 O O . GLU A 1 229 ? 1.397 3.348 -22.958 1.00 60.78 229 GLU A O 1
ATOM 1655 N N . GLU A 1 230 ? 3.599 3.103 -22.411 1.00 58.31 230 GLU A N 1
ATOM 1656 C CA . GLU A 1 230 ? 4.241 4.258 -23.048 1.00 58.31 230 GLU A CA 1
ATOM 1657 C C . GLU A 1 230 ? 3.752 5.652 -22.625 1.00 58.31 230 GLU A C 1
ATOM 1659 O O . GLU A 1 230 ? 2.957 6.310 -23.295 1.00 58.31 230 GLU A O 1
ATOM 1664 N N . GLU A 1 231 ? 4.356 6.180 -21.556 1.00 59.22 231 GLU A N 1
ATOM 1665 C CA . GLU A 1 231 ? 4.630 7.617 -21.521 1.00 59.22 231 GLU A CA 1
ATOM 1666 C C . GLU A 1 231 ? 5.950 7.841 -22.273 1.00 59.22 231 GLU A C 1
ATOM 1668 O O .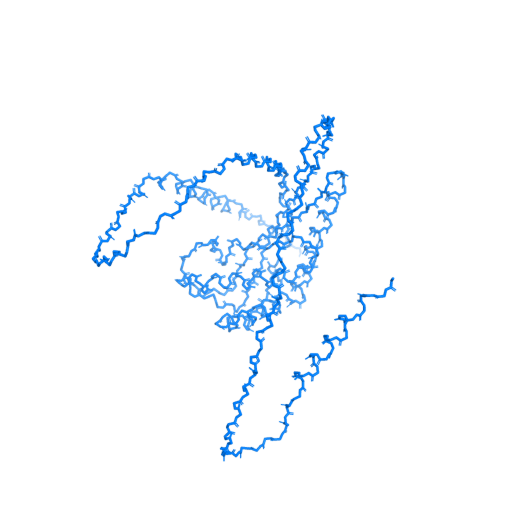 GLU A 1 231 ? 7.033 7.584 -21.749 1.00 59.22 231 GLU A O 1
ATOM 1673 N N . GLU A 1 232 ? 5.857 8.239 -23.544 1.00 60.56 232 GLU A N 1
ATOM 1674 C CA . GLU A 1 232 ? 7.020 8.647 -24.330 1.00 60.56 232 GLU A CA 1
ATOM 1675 C C . GLU A 1 232 ? 7.565 9.931 -23.691 1.00 60.56 232 GLU A C 1
ATOM 1677 O O . GLU A 1 232 ? 7.004 11.021 -23.847 1.00 60.56 232 GLU A O 1
ATOM 1682 N N . VAL A 1 233 ? 8.616 9.797 -22.881 1.00 61.12 233 VAL A N 1
ATOM 1683 C CA . VAL A 1 233 ? 9.256 10.947 -22.247 1.00 61.12 233 VAL A CA 1
ATOM 1684 C C . VAL A 1 233 ? 10.006 11.685 -23.346 1.00 61.12 233 VAL A C 1
ATOM 1686 O O . VAL A 1 233 ? 11.164 11.389 -23.625 1.00 61.12 233 VAL A O 1
ATOM 1689 N N . THR A 1 234 ? 9.344 12.634 -24.014 1.00 60.16 234 THR A N 1
ATOM 1690 C CA . THR A 1 234 ? 10.036 13.491 -24.977 1.00 60.16 234 THR A CA 1
ATOM 1691 C C . THR A 1 234 ? 11.171 14.183 -24.228 1.00 60.16 234 THR A C 1
ATOM 1693 O O . THR A 1 234 ? 10.876 14.852 -23.222 1.00 60.16 234 THR A O 1
ATOM 1696 N N . PRO A 1 235 ? 12.439 14.043 -24.659 1.00 60.16 235 PRO A N 1
ATOM 1697 C CA . PRO A 1 235 ? 13.543 14.723 -24.008 1.00 60.16 235 PRO A CA 1
ATOM 1698 C C . PRO A 1 235 ? 13.184 16.202 -23.926 1.00 60.16 235 PRO A C 1
ATOM 1700 O O . PRO A 1 235 ? 12.698 16.804 -24.891 1.00 60.16 235 PRO A O 1
ATOM 1703 N N . THR A 1 236 ? 13.321 16.770 -22.727 1.00 62.00 236 THR A N 1
ATOM 1704 C CA . THR A 1 236 ? 13.011 18.181 -22.498 1.00 62.00 236 THR A CA 1
ATOM 1705 C C . THR A 1 236 ? 13.872 18.966 -23.473 1.00 62.00 236 THR A C 1
ATOM 1707 O O . THR A 1 236 ? 15.089 18.996 -23.303 1.00 62.00 236 THR A O 1
ATOM 1710 N N . SER A 1 237 ? 13.253 19.529 -24.522 1.00 66.81 237 SER A N 1
ATOM 1711 C CA . SER A 1 237 ? 13.969 20.287 -25.551 1.00 66.81 237 SER A CA 1
ATOM 1712 C C . SER A 1 237 ? 14.976 21.205 -24.867 1.00 66.81 237 SER A C 1
ATOM 1714 O O . SER A 1 237 ? 14.575 21.902 -23.923 1.00 66.81 237 SER A O 1
ATOM 1716 N N . PRO A 1 238 ? 16.256 21.199 -25.290 1.00 66.94 238 PRO A N 1
ATOM 1717 C CA . PRO A 1 238 ? 17.283 21.989 -24.637 1.00 66.94 238 PRO A CA 1
ATOM 1718 C C . PRO A 1 238 ? 16.780 23.422 -24.521 1.00 66.94 238 PRO A C 1
ATOM 1720 O O . PRO A 1 238 ? 16.312 24.014 -25.500 1.00 66.94 238 PRO A O 1
ATOM 1723 N N . LEU A 1 239 ? 16.796 23.933 -23.287 1.00 70.00 239 LEU A N 1
ATOM 1724 C CA . LEU A 1 239 ? 16.324 25.269 -22.955 1.00 70.00 239 LEU A CA 1
ATOM 1725 C C . LEU A 1 239 ? 16.931 26.237 -23.983 1.00 70.00 239 LEU A C 1
ATOM 1727 O O . LEU A 1 239 ? 18.158 26.237 -24.122 1.00 70.00 239 LEU A O 1
ATOM 1731 N N . PRO A 1 240 ? 16.131 27.020 -24.736 1.00 69.19 240 PRO A N 1
ATOM 1732 C CA . PRO A 1 240 ? 16.677 27.894 -25.763 1.00 69.19 240 PRO A CA 1
ATOM 1733 C C . PRO A 1 240 ? 17.741 28.772 -25.114 1.00 69.19 240 PRO A C 1
ATOM 1735 O O . PRO A 1 240 ? 17.445 29.473 -24.142 1.00 69.19 240 PRO A O 1
ATOM 1738 N N . SER A 1 241 ? 18.978 28.668 -25.611 1.00 69.25 241 SER A N 1
ATOM 1739 C CA . SER A 1 241 ? 20.152 29.325 -25.044 1.00 69.25 241 SER A CA 1
ATOM 1740 C C . SER A 1 241 ? 19.803 30.763 -24.685 1.00 69.25 241 SER A C 1
ATOM 1742 O O . SER A 1 241 ? 19.400 31.543 -25.554 1.00 69.25 241 SER A O 1
ATOM 1744 N N . ALA A 1 242 ? 19.895 31.089 -23.392 1.00 63.66 242 ALA A N 1
ATOM 1745 C CA . ALA A 1 242 ? 19.528 32.400 -22.881 1.00 63.66 242 ALA A CA 1
ATOM 1746 C C . ALA A 1 242 ? 20.202 33.485 -23.740 1.00 63.66 242 ALA A C 1
ATOM 1748 O O . ALA A 1 242 ? 21.411 33.390 -23.991 1.00 63.66 242 ALA A O 1
ATOM 1749 N N . PRO A 1 243 ? 19.468 34.511 -24.214 1.00 60.53 243 PRO A N 1
ATOM 1750 C CA . PRO A 1 243 ? 20.081 35.583 -24.976 1.00 60.53 243 PRO A CA 1
ATOM 1751 C C . PRO A 1 243 ? 21.158 36.224 -24.101 1.00 60.53 243 PRO A C 1
ATOM 1753 O O . PRO A 1 243 ? 20.876 36.855 -23.083 1.00 60.53 243 PRO A O 1
ATOM 1756 N N . THR A 1 244 ? 22.416 36.023 -24.490 1.00 60.28 244 THR A N 1
ATOM 1757 C CA . THR A 1 244 ? 23.585 36.599 -23.830 1.00 60.28 244 THR A CA 1
ATOM 1758 C C . THR A 1 244 ? 23.611 38.085 -24.162 1.00 60.28 244 THR A C 1
ATOM 1760 O O . THR A 1 244 ? 24.256 38.542 -25.101 1.00 60.28 244 THR A O 1
ATOM 1763 N N . SER A 1 245 ? 22.800 38.862 -23.460 1.00 59.91 245 SER A N 1
ATOM 1764 C CA . SER A 1 245 ? 22.786 40.317 -23.548 1.00 59.91 245 SER A CA 1
ATOM 1765 C C . SER A 1 245 ? 22.394 40.859 -22.186 1.00 59.91 245 SER A C 1
ATOM 1767 O O . SER A 1 245 ? 21.224 41.094 -21.900 1.00 59.91 245 SER A O 1
ATOM 1769 N N . ALA A 1 246 ? 23.398 41.031 -21.328 1.00 58.75 246 ALA A N 1
ATOM 1770 C CA . ALA A 1 246 ? 23.255 41.774 -20.089 1.00 58.75 246 ALA A CA 1
ATOM 1771 C C . ALA A 1 246 ? 22.985 43.256 -20.416 1.00 58.75 246 ALA A C 1
ATOM 1773 O O . ALA A 1 246 ? 23.812 43.885 -21.083 1.00 58.75 246 ALA A O 1
ATOM 1774 N N . PRO A 1 247 ? 21.877 43.864 -19.957 1.00 54.16 247 PRO A N 1
ATOM 1775 C CA . PRO A 1 247 ? 21.796 45.311 -19.905 1.00 54.16 247 PRO A CA 1
ATOM 1776 C C . PRO A 1 247 ? 22.643 45.793 -18.723 1.00 54.16 247 PRO A C 1
ATOM 1778 O O . PRO A 1 247 ? 22.249 45.694 -17.564 1.00 54.16 247 PRO A O 1
ATOM 1781 N N . THR A 1 248 ? 23.821 46.343 -19.012 1.00 61.81 248 THR A N 1
ATOM 1782 C CA . THR A 1 248 ? 24.576 47.146 -18.047 1.00 61.81 248 THR A CA 1
ATOM 1783 C C . THR A 1 248 ? 23.749 48.381 -17.704 1.00 61.81 248 THR A C 1
ATOM 1785 O O . THR A 1 248 ? 23.681 49.335 -18.476 1.00 61.81 248 THR A O 1
ATOM 1788 N N . SER A 1 249 ? 23.085 48.374 -16.555 1.00 50.94 249 SER A N 1
ATOM 1789 C CA . SER A 1 249 ? 22.487 49.567 -15.958 1.00 50.94 249 SER A CA 1
ATOM 1790 C C . SER A 1 249 ? 22.907 49.627 -14.499 1.00 50.94 249 SER A C 1
ATOM 1792 O O . SER A 1 249 ? 22.469 48.835 -13.670 1.00 50.94 249 SER A O 1
ATOM 1794 N N . ALA A 1 250 ? 23.830 50.544 -14.221 1.00 61.66 250 ALA A N 1
ATOM 1795 C CA . ALA A 1 250 ? 24.327 50.840 -12.887 1.00 61.66 250 ALA A CA 1
ATOM 1796 C C . ALA A 1 250 ? 23.202 51.410 -11.999 1.00 61.66 250 ALA A C 1
ATOM 1798 O O . ALA A 1 250 ? 22.436 52.254 -12.474 1.00 61.66 250 ALA A O 1
ATOM 1799 N N . PRO A 1 251 ? 23.107 51.021 -10.716 1.00 55.19 251 PRO A N 1
ATOM 1800 C CA . PRO A 1 251 ? 22.210 51.680 -9.780 1.00 55.19 251 PRO A CA 1
ATOM 1801 C C . PRO A 1 251 ? 22.788 53.039 -9.362 1.00 55.19 251 PRO A C 1
ATOM 1803 O O . PRO A 1 251 ? 23.918 53.137 -8.883 1.00 55.19 251 PRO A O 1
ATOM 1806 N N . SER A 1 252 ? 21.992 54.095 -9.529 1.00 56.59 252 SER A N 1
ATOM 1807 C CA . SER A 1 252 ? 22.232 55.387 -8.884 1.00 56.59 252 SER A CA 1
ATOM 1808 C C . SER A 1 252 ? 21.699 55.311 -7.448 1.00 56.59 252 SER A C 1
ATOM 1810 O O . SER A 1 252 ? 20.547 54.907 -7.272 1.00 56.59 252 SER A O 1
ATOM 1812 N N . PRO A 1 253 ? 22.477 55.678 -6.416 1.00 62.31 253 PRO A N 1
ATOM 1813 C CA . PRO A 1 253 ? 21.970 55.741 -5.058 1.00 62.31 253 PRO A CA 1
ATOM 1814 C C . PRO A 1 253 ? 21.256 57.077 -4.887 1.00 62.31 253 PRO A C 1
ATOM 1816 O O . PRO A 1 253 ? 21.875 58.118 -5.057 1.00 62.31 253 PRO A O 1
ATOM 1819 N N . ASP A 1 254 ? 19.956 57.041 -4.624 1.00 50.38 254 ASP A N 1
ATOM 1820 C CA . ASP A 1 254 ? 19.276 57.976 -3.727 1.00 50.38 254 ASP A CA 1
ATOM 1821 C C . ASP A 1 254 ? 17.779 57.673 -3.749 1.00 50.38 254 ASP A C 1
ATOM 1823 O O . ASP A 1 254 ? 17.132 57.707 -4.795 1.00 50.38 254 ASP A O 1
ATOM 1827 N N . THR A 1 255 ? 17.222 57.386 -2.576 1.00 46.12 255 THR A N 1
ATOM 1828 C CA . THR A 1 255 ? 16.136 58.148 -1.933 1.00 46.12 255 THR A CA 1
ATOM 1829 C C . THR A 1 255 ? 15.440 57.212 -0.947 1.00 46.12 255 THR A C 1
ATOM 1831 O O . THR A 1 255 ? 14.655 56.344 -1.323 1.00 46.12 255 THR A O 1
ATOM 1834 N N . MET A 1 256 ? 15.718 57.409 0.343 1.00 49.66 256 MET A N 1
ATOM 1835 C CA . MET A 1 256 ? 14.835 56.941 1.407 1.00 49.66 256 MET A CA 1
ATOM 1836 C C . MET A 1 256 ? 13.476 57.629 1.243 1.00 49.66 256 MET A C 1
ATOM 1838 O O . MET A 1 256 ? 13.377 58.839 1.440 1.00 49.66 256 MET A O 1
ATOM 1842 N N . ILE A 1 257 ? 12.433 56.868 0.915 1.00 48.53 257 ILE A N 1
ATOM 1843 C CA . ILE A 1 257 ? 11.047 57.300 1.105 1.00 48.53 257 ILE A CA 1
ATOM 1844 C C . ILE A 1 257 ? 10.418 56.367 2.131 1.00 48.53 257 ILE A C 1
ATOM 1846 O O . ILE A 1 257 ? 10.086 55.220 1.850 1.00 48.53 257 ILE A O 1
ATOM 1850 N N . VAL A 1 258 ? 10.286 56.900 3.344 1.00 51.50 258 VAL A N 1
ATOM 1851 C CA . VAL A 1 258 ? 9.346 56.428 4.356 1.00 51.50 258 VAL A CA 1
ATOM 1852 C C . VAL A 1 258 ? 7.945 56.708 3.812 1.00 51.50 258 VAL A C 1
ATOM 1854 O O . VAL A 1 258 ? 7.591 57.866 3.592 1.00 51.50 258 VAL A O 1
ATOM 1857 N N . GLY A 1 259 ? 7.182 55.649 3.555 1.00 44.12 259 GLY A N 1
ATOM 1858 C CA . GLY A 1 259 ? 5.803 55.704 3.085 1.00 44.12 259 GLY A CA 1
ATOM 1859 C C . GLY A 1 259 ? 4.951 54.715 3.866 1.00 44.12 259 GLY A C 1
ATOM 1860 O O . GLY A 1 259 ? 4.995 53.516 3.610 1.00 44.12 259 GLY A O 1
ATOM 1861 N N . ASP A 1 260 ? 4.241 55.262 4.844 1.00 51.78 260 ASP A N 1
ATOM 1862 C CA . ASP A 1 260 ? 3.108 54.678 5.558 1.00 51.78 260 ASP A CA 1
ATOM 1863 C C . ASP A 1 260 ? 1.882 54.546 4.618 1.00 51.78 260 ASP A C 1
ATOM 1865 O O . ASP A 1 260 ? 1.879 55.117 3.527 1.00 51.78 260 ASP A O 1
ATOM 1869 N N . ASP A 1 261 ? 0.829 53.885 5.107 1.00 45.94 261 ASP A N 1
ATOM 1870 C CA . ASP A 1 261 ? -0.542 53.778 4.566 1.00 45.94 261 ASP A CA 1
ATOM 1871 C C . ASP A 1 261 ? -0.930 52.657 3.555 1.00 45.94 261 ASP A C 1
ATOM 1873 O O . ASP A 1 261 ? -0.678 52.709 2.355 1.00 45.94 261 ASP A O 1
ATOM 1877 N N . LYS A 1 262 ? -1.779 51.766 4.101 1.00 47.72 262 LYS A N 1
ATOM 1878 C CA . LYS A 1 262 ? -3.164 51.424 3.690 1.00 47.72 262 LYS A CA 1
ATOM 1879 C C . LYS A 1 262 ? -3.484 50.457 2.538 1.00 47.72 262 LYS A C 1
ATOM 1881 O O . LYS A 1 262 ? -3.219 50.697 1.370 1.00 47.72 262 LYS A O 1
ATOM 1886 N N . ASP A 1 263 ? -4.335 49.504 2.938 1.00 52.00 263 ASP A N 1
ATOM 1887 C CA . ASP A 1 263 ? -5.544 49.018 2.255 1.00 52.00 263 ASP A CA 1
ATOM 1888 C C . ASP A 1 263 ? -5.402 48.541 0.803 1.00 52.00 263 ASP A C 1
ATOM 1890 O O . ASP A 1 263 ? -5.813 49.221 -0.140 1.00 52.00 263 ASP A O 1
ATOM 1894 N N . THR A 1 264 ? -5.009 47.277 0.636 1.00 41.47 264 THR A N 1
ATOM 1895 C CA . THR A 1 264 ? -5.250 46.540 -0.612 1.00 41.47 264 THR A CA 1
ATOM 1896 C C . THR A 1 264 ? -6.417 45.578 -0.409 1.00 41.47 264 THR A C 1
ATOM 1898 O O . THR A 1 264 ? -6.285 44.511 0.184 1.00 41.47 264 THR A O 1
ATOM 1901 N N . LYS A 1 265 ? -7.597 45.986 -0.887 1.00 42.44 265 LYS A N 1
ATOM 1902 C CA . LYS A 1 265 ? -8.758 45.105 -1.047 1.00 42.44 265 LYS A CA 1
ATOM 1903 C C . LYS A 1 265 ? -8.492 44.143 -2.198 1.00 42.44 265 LYS A C 1
ATOM 1905 O O . LYS A 1 265 ? -8.362 44.578 -3.341 1.00 42.44 265 LYS A O 1
ATOM 1910 N N . GLU A 1 266 ? -8.465 42.854 -1.893 1.00 42.34 266 GLU A N 1
ATOM 1911 C CA . GLU A 1 266 ? -8.429 41.798 -2.895 1.00 42.34 266 GLU A CA 1
ATOM 1912 C C . GLU A 1 266 ? -9.741 41.753 -3.688 1.00 42.34 266 GLU A C 1
ATOM 1914 O O . GLU A 1 266 ? -10.841 41.696 -3.132 1.00 42.34 266 GLU A O 1
ATOM 1919 N N . ALA A 1 267 ? -9.616 41.802 -5.012 1.00 46.16 267 ALA A N 1
ATOM 1920 C CA . ALA A 1 267 ? -10.707 41.587 -5.945 1.00 46.16 267 ALA A CA 1
ATOM 1921 C C . ALA A 1 267 ? -10.774 40.093 -6.295 1.00 46.16 267 ALA A C 1
ATOM 1923 O O . ALA A 1 267 ? -9.995 39.601 -7.107 1.00 46.16 267 ALA A O 1
ATOM 1924 N N . ALA A 1 268 ? -11.722 39.381 -5.687 1.00 42.47 268 ALA A N 1
ATOM 1925 C CA . ALA A 1 268 ? -12.068 38.014 -6.056 1.00 42.47 268 ALA A CA 1
ATOM 1926 C C . ALA A 1 268 ? -12.839 37.989 -7.392 1.00 42.47 268 ALA A C 1
ATOM 1928 O O . ALA A 1 268 ? -13.879 38.637 -7.540 1.00 42.47 268 ALA A O 1
ATOM 1929 N N . LEU A 1 269 ? -12.337 37.223 -8.363 1.00 44.84 269 LEU A N 1
ATOM 1930 C CA . LEU A 1 269 ? -13.038 36.877 -9.604 1.00 44.84 269 LEU A CA 1
ATOM 1931 C C . LEU A 1 269 ? -13.987 35.683 -9.359 1.00 44.84 269 LEU A C 1
ATOM 1933 O O . LEU A 1 269 ? -13.579 34.717 -8.715 1.00 44.84 269 LEU A O 1
ATOM 1937 N N . PRO A 1 270 ? -15.232 35.687 -9.876 1.00 46.78 270 PRO A N 1
ATOM 1938 C CA . PRO A 1 270 ? -16.170 34.592 -9.651 1.00 46.78 270 PRO A CA 1
ATOM 1939 C C . PRO A 1 270 ? -15.960 33.460 -10.670 1.00 46.78 270 PRO A C 1
ATOM 1941 O O . PRO A 1 270 ? -16.397 33.541 -11.818 1.00 46.78 270 PRO A O 1
ATOM 1944 N N . LEU A 1 271 ? -15.332 32.370 -10.225 1.00 43.03 271 LEU A N 1
ATOM 1945 C CA . LEU A 1 271 ? -15.168 31.119 -10.972 1.00 43.03 271 LEU A CA 1
ATOM 1946 C C . LEU A 1 271 ? -16.356 30.164 -10.711 1.00 43.03 271 LEU A C 1
ATOM 1948 O O . LEU A 1 271 ? -16.203 29.078 -10.166 1.00 43.03 271 LEU A O 1
ATOM 1952 N N . HIS A 1 272 ? -17.577 30.569 -11.071 1.00 45.00 272 HIS A N 1
ATOM 1953 C CA . HIS A 1 272 ? -18.775 29.728 -10.933 1.00 45.00 272 HIS A CA 1
ATOM 1954 C C . HIS A 1 272 ? -19.524 29.624 -12.262 1.00 45.00 272 HIS A C 1
ATOM 1956 O O . HIS A 1 272 ? -20.564 30.253 -12.424 1.00 45.00 272 HIS A O 1
ATOM 1962 N N . LEU A 1 273 ? -19.025 28.838 -13.226 1.00 43.28 273 LEU A N 1
ATOM 1963 C CA . LEU A 1 273 ? -19.891 28.388 -14.332 1.00 43.28 273 LEU A CA 1
ATOM 1964 C C . LEU A 1 273 ? -19.469 27.107 -15.079 1.00 43.28 273 LEU A C 1
ATOM 1966 O O . LEU A 1 273 ? -20.206 26.688 -15.965 1.00 43.28 273 LEU A O 1
ATOM 1970 N N . LEU A 1 274 ? -18.357 26.438 -14.735 1.00 43.91 274 LEU A N 1
ATOM 1971 C CA . LEU A 1 274 ? -17.918 25.222 -15.455 1.00 43.91 274 LEU A CA 1
ATOM 1972 C C . LEU A 1 274 ? -18.209 23.878 -14.752 1.00 43.91 274 LEU A C 1
ATOM 1974 O O . LEU A 1 274 ? -17.939 22.826 -15.319 1.00 43.91 274 LEU A O 1
ATOM 1978 N N . GLY A 1 275 ? -18.790 23.875 -13.547 1.00 43.31 275 GLY A N 1
ATOM 1979 C CA . GLY A 1 275 ? -18.929 22.655 -12.731 1.00 43.31 275 GLY A CA 1
ATOM 1980 C C . GLY A 1 275 ? -20.159 21.772 -12.995 1.00 43.31 275 GLY A C 1
ATOM 1981 O O . GLY A 1 275 ? -20.266 20.699 -12.410 1.00 43.31 275 GLY A O 1
ATOM 1982 N N . ALA A 1 276 ? -21.110 22.186 -13.838 1.00 48.56 276 ALA A N 1
ATOM 1983 C CA . ALA A 1 276 ? -22.398 21.484 -13.948 1.00 48.56 276 ALA A CA 1
ATOM 1984 C C . ALA A 1 276 ? -22.408 20.303 -14.942 1.00 48.56 276 ALA A C 1
ATOM 1986 O O . ALA A 1 276 ? -23.277 19.440 -14.841 1.00 48.56 276 ALA A O 1
ATOM 1987 N N . ALA A 1 277 ? -21.463 20.235 -15.886 1.00 47.56 277 ALA A N 1
ATOM 1988 C CA . ALA A 1 277 ? -21.447 19.180 -16.906 1.00 47.56 277 ALA A CA 1
ATOM 1989 C C . ALA A 1 277 ? -20.647 17.933 -16.481 1.00 47.56 277 ALA A C 1
ATOM 1991 O O . ALA A 1 277 ? -21.060 16.816 -16.781 1.00 47.56 277 ALA A O 1
ATOM 1992 N N . ALA A 1 278 ? -19.550 18.102 -15.732 1.00 51.59 278 ALA A N 1
ATOM 1993 C CA . ALA A 1 278 ? -18.697 16.985 -15.311 1.00 51.59 278 ALA A CA 1
ATOM 1994 C C . ALA A 1 278 ? -19.328 16.139 -14.187 1.00 51.59 278 ALA A C 1
ATOM 1996 O O . ALA A 1 278 ? -19.269 14.911 -14.228 1.00 51.59 278 ALA A O 1
ATOM 1997 N N . GLY A 1 279 ? -20.027 16.772 -13.235 1.00 58.75 279 GLY A N 1
ATOM 1998 C CA . GLY A 1 279 ? -20.688 16.053 -12.137 1.00 58.75 279 GLY A CA 1
ATOM 1999 C C . GLY A 1 279 ? -21.831 15.135 -12.593 1.00 58.75 279 GLY A C 1
ATOM 2000 O O . GLY A 1 279 ? -22.084 14.104 -11.974 1.00 58.75 279 GLY A O 1
ATOM 2001 N N . GLY A 1 280 ? -22.495 15.461 -13.708 1.00 67.69 280 GLY A N 1
ATOM 2002 C CA . GLY A 1 280 ? -23.579 14.639 -14.254 1.00 67.69 280 GLY A CA 1
ATOM 2003 C C . GLY A 1 280 ? -23.103 13.297 -14.816 1.00 67.69 280 GLY A C 1
ATOM 2004 O O . GLY A 1 280 ? -23.813 12.300 -14.693 1.00 67.69 280 GLY A O 1
ATOM 2005 N N . VAL A 1 281 ? -21.897 13.251 -15.390 1.00 72.62 281 VAL A N 1
ATOM 2006 C CA . VAL A 1 281 ? -21.335 12.028 -15.984 1.00 72.62 281 VAL A CA 1
ATOM 2007 C C . VAL A 1 281 ? -20.914 11.042 -14.893 1.00 72.62 281 VAL A C 1
ATOM 2009 O O . VAL A 1 281 ? -21.231 9.860 -14.987 1.00 72.62 281 VAL A O 1
ATOM 2012 N N . ILE A 1 282 ? -20.307 11.535 -13.810 1.00 73.19 282 ILE A N 1
ATOM 2013 C CA . ILE A 1 282 ? -19.839 10.701 -12.692 1.00 73.19 282 ILE A CA 1
ATOM 2014 C C . ILE A 1 282 ? -21.018 10.026 -11.973 1.00 73.19 282 ILE A C 1
ATOM 2016 O O . ILE A 1 282 ? -21.003 8.817 -11.755 1.00 73.19 282 ILE A O 1
ATOM 2020 N N . VAL A 1 283 ? -22.102 10.763 -11.697 1.00 77.62 283 VAL A N 1
ATOM 2021 C CA . VAL A 1 283 ? -23.312 10.187 -11.074 1.00 77.62 283 VAL A CA 1
ATOM 2022 C C . VAL A 1 283 ? -23.967 9.130 -11.976 1.00 77.62 283 VAL A C 1
ATOM 2024 O O . VAL A 1 283 ? -24.510 8.141 -11.481 1.00 77.62 283 VAL A O 1
ATOM 2027 N N . MET A 1 284 ? -23.900 9.302 -13.299 1.00 80.12 284 MET A N 1
ATOM 2028 C CA . MET A 1 284 ? -24.463 8.347 -14.259 1.00 80.12 284 MET A CA 1
ATOM 2029 C C . MET A 1 284 ? -23.638 7.052 -14.335 1.00 80.12 284 MET A C 1
ATOM 2031 O O . MET A 1 284 ? -24.220 5.968 -14.389 1.00 80.12 284 MET A O 1
ATOM 2035 N N . ILE A 1 285 ? -22.305 7.145 -14.248 1.00 81.00 285 ILE A N 1
ATOM 2036 C CA . ILE A 1 285 ? -21.402 5.983 -14.181 1.00 81.00 285 ILE A CA 1
ATOM 2037 C C . ILE A 1 285 ? -21.661 5.173 -12.903 1.00 81.00 285 ILE A C 1
ATOM 2039 O O . ILE A 1 285 ? -21.845 3.958 -12.983 1.00 81.00 285 ILE A O 1
ATOM 2043 N N . ILE A 1 286 ? -21.789 5.838 -11.749 1.00 81.88 286 ILE A N 1
ATOM 2044 C CA . ILE A 1 286 ? -22.069 5.174 -10.463 1.00 81.88 286 ILE A CA 1
ATOM 2045 C C . ILE A 1 286 ? -23.427 4.458 -10.497 1.00 81.88 286 ILE A C 1
ATOM 2047 O O . ILE A 1 286 ? -23.534 3.295 -10.110 1.00 81.88 286 ILE A O 1
ATOM 2051 N N . LEU A 1 287 ? -24.473 5.110 -11.018 1.00 81.00 287 LEU A N 1
ATOM 2052 C CA . LEU A 1 287 ? -25.795 4.486 -11.148 1.00 81.00 287 LEU A CA 1
ATOM 2053 C C . LEU A 1 287 ? -25.781 3.283 -12.103 1.00 81.00 287 LEU A C 1
ATOM 2055 O O . LEU A 1 287 ? -26.415 2.268 -11.807 1.00 81.00 287 LEU A O 1
ATOM 2059 N N . CYS A 1 288 ? -25.042 3.361 -13.214 1.00 82.00 288 CYS A N 1
ATOM 2060 C CA . CYS A 1 288 ? -24.866 2.231 -14.127 1.00 82.00 288 CYS A CA 1
ATOM 2061 C C . CYS A 1 288 ? -24.143 1.056 -13.453 1.00 82.00 288 CYS A C 1
ATOM 2063 O O . CYS A 1 288 ? -24.592 -0.083 -13.599 1.00 82.00 288 CYS A O 1
ATOM 2065 N N . TYR A 1 289 ? -23.094 1.324 -12.671 1.00 79.50 289 TYR A N 1
ATOM 2066 C CA . TYR A 1 289 ? -22.338 0.293 -11.958 1.00 79.50 289 TYR A CA 1
ATOM 2067 C C . TYR A 1 289 ? -23.205 -0.412 -10.903 1.00 79.50 289 TYR A C 1
ATOM 2069 O O . TYR A 1 289 ? -23.327 -1.637 -10.908 1.00 79.50 289 TYR A O 1
ATOM 2077 N N . CYS A 1 290 ? -23.947 0.346 -10.087 1.00 79.94 290 CYS A N 1
ATOM 2078 C CA . CYS A 1 290 ? -24.870 -0.229 -9.104 1.00 79.94 290 CYS A CA 1
ATOM 2079 C C . CYS A 1 290 ? -25.988 -1.066 -9.751 1.00 79.94 290 CYS A C 1
ATOM 2081 O O . CYS A 1 290 ? -26.385 -2.103 -9.212 1.00 79.94 290 CYS A O 1
ATOM 2083 N N . CYS A 1 291 ? -26.512 -0.645 -10.908 1.00 79.19 291 CYS A N 1
ATOM 2084 C CA . CYS A 1 291 ? -27.506 -1.425 -11.646 1.00 79.19 291 CYS A CA 1
ATOM 2085 C C . CYS A 1 291 ? -26.925 -2.719 -12.233 1.00 79.19 291 CYS A C 1
ATOM 2087 O O . CYS A 1 291 ? -27.639 -3.723 -12.302 1.00 79.19 291 CYS A O 1
ATOM 2089 N N . PHE A 1 292 ? -25.655 -2.709 -12.638 1.00 76.00 292 PHE A N 1
ATOM 2090 C CA . PHE A 1 292 ? -24.976 -3.879 -13.184 1.00 76.00 292 PHE A CA 1
ATOM 2091 C C . PHE A 1 292 ? -24.686 -4.923 -12.097 1.00 76.00 292 PHE A C 1
ATOM 2093 O O . PHE A 1 292 ? -25.095 -6.077 -12.243 1.00 76.00 292 PHE A O 1
ATOM 2100 N N . CYS A 1 293 ? -24.123 -4.510 -10.957 1.00 74.00 293 CYS A N 1
ATOM 2101 C CA . CYS A 1 293 ? -23.838 -5.403 -9.826 1.00 74.00 293 CYS A CA 1
ATOM 2102 C C . CYS A 1 293 ? -25.108 -6.045 -9.247 1.00 74.00 293 CYS A C 1
ATOM 2104 O O . CYS A 1 293 ? -25.107 -7.200 -8.832 1.00 74.00 293 CYS A O 1
ATOM 2106 N N . ARG A 1 294 ? -26.242 -5.334 -9.268 1.00 74.62 294 ARG A N 1
ATOM 2107 C CA . ARG A 1 294 ? -27.511 -5.882 -8.767 1.00 74.62 294 ARG A CA 1
ATOM 2108 C C . ARG A 1 294 ? -28.118 -6.953 -9.682 1.00 74.62 294 ARG A C 1
ATOM 2110 O O . ARG A 1 294 ? -29.001 -7.687 -9.248 1.00 74.62 294 ARG A O 1
ATOM 2117 N N . LYS A 1 295 ? -27.683 -7.040 -10.945 1.00 65.81 295 LYS A N 1
ATOM 2118 C CA . LYS A 1 295 ? -28.221 -7.991 -11.930 1.00 65.81 295 LYS A CA 1
ATOM 2119 C C . LYS A 1 295 ? -27.431 -9.303 -12.000 1.00 65.81 295 LYS A C 1
ATOM 2121 O O . LYS A 1 295 ? -27.997 -10.303 -12.432 1.00 65.81 295 LYS A O 1
ATOM 2126 N N . SER A 1 296 ? -26.169 -9.325 -11.575 1.00 57.38 296 SER A N 1
ATOM 2127 C CA . SER A 1 296 ? -25.322 -10.527 -11.623 1.00 57.38 296 SER A CA 1
ATOM 2128 C C . SER A 1 296 ? -25.522 -11.489 -10.442 1.00 57.38 296 SER A C 1
ATOM 2130 O O . SER A 1 296 ? -25.194 -12.662 -10.574 1.00 57.38 296 SER A O 1
ATOM 2132 N N . GLY A 1 297 ? -26.135 -11.055 -9.335 1.00 52.22 297 GLY A N 1
ATOM 2133 C CA . GLY A 1 297 ? -26.383 -11.885 -8.141 1.00 52.22 297 GLY A CA 1
ATOM 2134 C C . GLY A 1 297 ? -27.563 -12.870 -8.220 1.00 52.22 297 GLY A C 1
ATOM 2135 O O . GLY A 1 297 ? -28.097 -13.258 -7.186 1.00 52.22 297 GLY A O 1
ATOM 2136 N N . GLY A 1 298 ? -28.024 -13.244 -9.418 1.00 53.88 298 GLY A N 1
ATOM 2137 C CA . GLY A 1 298 ? -29.129 -14.193 -9.602 1.00 53.88 298 GLY A CA 1
ATOM 2138 C C . GLY A 1 298 ? -28.695 -15.645 -9.386 1.00 53.88 298 GLY A C 1
ATOM 2139 O O . GLY A 1 298 ? -28.139 -16.265 -10.290 1.00 53.88 298 GLY A O 1
ATOM 2140 N N . GLU A 1 299 ? -28.977 -16.151 -8.188 1.00 52.72 299 GLU A N 1
ATOM 2141 C CA . GLU A 1 299 ? -28.751 -17.498 -7.653 1.00 52.72 299 GLU A CA 1
ATOM 2142 C C . GLU A 1 299 ? -28.958 -18.650 -8.657 1.00 52.72 299 GLU A C 1
ATOM 2144 O O . GLU A 1 299 ? -30.039 -18.847 -9.218 1.00 52.72 299 GLU A O 1
ATOM 2149 N N . LYS A 1 300 ? -27.930 -19.496 -8.807 1.00 53.03 300 LYS A N 1
ATOM 2150 C CA . LYS A 1 300 ? -28.107 -20.892 -9.223 1.00 53.03 300 LYS A CA 1
ATOM 2151 C C . LYS A 1 300 ? -28.315 -21.720 -7.960 1.00 53.03 300 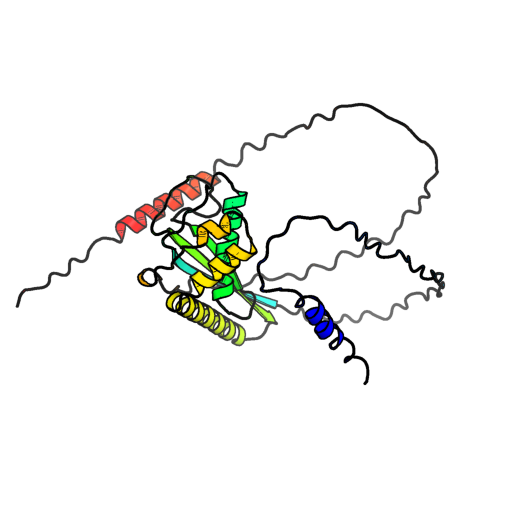LYS A C 1
ATOM 2153 O O . LYS A 1 300 ? -27.359 -22.153 -7.330 1.00 53.03 300 LYS A O 1
ATOM 2158 N N . GLU A 1 301 ? -29.575 -21.906 -7.590 1.00 56.62 301 GLU A N 1
ATOM 2159 C CA . GLU A 1 301 ? -29.980 -22.830 -6.533 1.00 56.62 301 GLU A CA 1
ATOM 2160 C C . GLU A 1 301 ? -29.692 -24.270 -7.010 1.00 56.62 301 GLU A C 1
ATOM 2162 O O . GLU A 1 301 ? -30.442 -24.863 -7.793 1.00 56.62 301 GLU A O 1
ATOM 2167 N N . GLU A 1 302 ? -28.540 -24.818 -6.613 1.00 63.78 302 GLU A N 1
ATOM 2168 C CA . GLU A 1 302 ? -28.157 -26.197 -6.910 1.00 63.78 302 GLU A CA 1
ATOM 2169 C C . GLU A 1 302 ? -28.963 -27.149 -6.022 1.00 63.78 302 GLU A C 1
ATOM 2171 O O . GLU A 1 302 ? -28.745 -27.309 -4.821 1.00 63.78 302 GLU A O 1
ATOM 2176 N N . LYS A 1 303 ? -29.967 -27.760 -6.642 1.00 66.81 303 LYS A N 1
ATOM 2177 C CA . LYS A 1 303 ? -30.910 -28.673 -6.010 1.00 66.81 303 LYS A CA 1
ATOM 2178 C C . LYS A 1 303 ? -30.233 -30.020 -5.727 1.00 66.81 303 LYS A C 1
ATOM 2180 O O . LYS A 1 303 ? -30.230 -30.905 -6.580 1.00 66.81 303 LYS A O 1
ATOM 2185 N N . VAL A 1 304 ? -29.690 -30.187 -4.524 1.00 70.06 304 VAL A N 1
ATOM 2186 C CA . VAL A 1 304 ? -29.170 -31.474 -4.035 1.00 70.06 304 VAL A CA 1
ATOM 2187 C C . VAL A 1 304 ? -30.333 -32.454 -3.841 1.00 70.06 304 VAL A C 1
ATOM 2189 O O . VAL A 1 304 ? -31.267 -32.201 -3.079 1.00 70.06 304 VAL A O 1
ATOM 2192 N N . ALA A 1 305 ? -30.298 -33.576 -4.561 1.00 58.91 305 ALA A N 1
ATOM 2193 C CA . ALA A 1 305 ? -31.266 -34.659 -4.417 1.00 58.91 305 ALA A CA 1
ATOM 2194 C C . ALA A 1 305 ? -30.922 -35.540 -3.198 1.00 58.91 305 ALA A C 1
ATOM 2196 O O . ALA A 1 305 ? -29.749 -35.861 -3.006 1.00 58.91 305 ALA A O 1
ATOM 2197 N N . PRO A 1 306 ? -31.912 -35.972 -2.394 1.00 69.56 306 PRO A N 1
ATOM 2198 C CA . PRO A 1 306 ? -31.674 -36.903 -1.297 1.00 69.56 306 PRO A CA 1
ATOM 2199 C C . PRO A 1 306 ? -31.502 -38.336 -1.827 1.00 69.56 306 PRO A C 1
ATOM 2201 O O . PRO A 1 306 ? -32.360 -38.835 -2.561 1.00 69.56 306 PRO A O 1
ATOM 2204 N N . GLY A 1 307 ? -30.399 -38.976 -1.434 1.00 68.38 307 GLY A N 1
ATOM 2205 C CA . GLY A 1 307 ? -30.150 -40.417 -1.544 1.00 68.38 307 GLY A CA 1
ATOM 2206 C C . GLY A 1 307 ? -30.133 -41.068 -0.170 1.00 68.38 307 GLY A C 1
ATOM 2207 O O . GLY A 1 307 ? -29.725 -40.377 0.791 1.00 68.38 307 GLY A O 1
#

Radius of gyration: 31.53 Å; Cα contacts (8 Å, |Δi|>4): 297; chains: 1; bounding box: 77×99×84 Å

Sequence (307 aa):
MSGVQQTCSDMAALRACMEGAGDPDGTTDETNFLTSESECLDAPTDAPTDAPTDAPTDAPTLAGDEGEEEEEETTTVYVATIPAAITLENLEVPDVADVETFTDFVDVLQTGILASLDVTGDVGVKIISVGGVPVPETRRNRRLSGLEVEFEIIIKVTEEAGGDTATAARDTLVTAAIDNLVAAVEEGSVTTEIVAAATEKGGDSATVFESVTVDKTAFVAPEVTDVVEEEEVTPTSPLPSAPTSAPTSAPSPDTMIVGDDKDTKEAALPLHLLGAAAGGVIVMIILCYCCFCRKSGGEKEEKVAPG

pLDDT: mean 70.14, std 15.12, range [41.16, 93.12]